Protein AF-A0ABD2PT35-F1 (afdb_monomer_lite)

Structure (mmCIF, N/CA/C/O backbone):
data_AF-A0ABD2PT35-F1
#
_entry.id   AF-A0ABD2PT35-F1
#
loop_
_atom_site.group_PDB
_atom_site.id
_atom_site.type_symbol
_atom_site.label_atom_id
_atom_site.label_alt_id
_atom_site.label_comp_id
_atom_site.label_asym_id
_atom_site.label_entity_id
_atom_site.label_seq_id
_atom_site.pdbx_PDB_ins_code
_atom_site.Cartn_x
_atom_site.Cartn_y
_atom_site.Cartn_z
_atom_site.occupancy
_atom_site.B_iso_or_equiv
_atom_site.auth_seq_id
_atom_site.auth_comp_id
_atom_site.auth_asym_id
_atom_site.auth_atom_id
_atom_site.pdbx_PDB_model_num
ATOM 1 N N . MET A 1 1 ? -2.791 -5.576 -0.117 1.00 76.31 1 MET A N 1
ATOM 2 C CA . MET A 1 1 ? -2.365 -5.340 -1.510 1.00 76.31 1 MET A CA 1
ATOM 3 C C . MET A 1 1 ? -0.924 -4.874 -1.507 1.00 76.31 1 MET A C 1
ATOM 5 O O . MET A 1 1 ? -0.593 -3.995 -0.724 1.00 76.31 1 MET A O 1
ATOM 9 N N . LEU A 1 2 ? -0.080 -5.468 -2.341 1.00 76.62 2 LEU A N 1
ATOM 10 C CA . LEU A 1 2 ? 1.328 -5.103 -2.492 1.00 76.62 2 LEU A CA 1
ATOM 11 C C . LEU A 1 2 ? 1.535 -4.739 -3.964 1.00 76.62 2 LEU A C 1
ATOM 13 O O . LEU A 1 2 ? 1.204 -5.560 -4.812 1.00 76.62 2 LEU A O 1
ATOM 17 N N . LEU A 1 3 ? 2.013 -3.535 -4.269 1.00 77.00 3 LEU A N 1
ATOM 18 C CA . LEU A 1 3 ? 2.295 -3.080 -5.634 1.00 77.00 3 LEU A CA 1
ATOM 19 C C . LEU A 1 3 ? 3.768 -2.695 -5.726 1.00 77.00 3 LEU A C 1
ATOM 21 O O . LEU A 1 3 ? 4.213 -1.833 -4.969 1.00 77.00 3 LEU A O 1
ATOM 25 N N . GLY A 1 4 ? 4.514 -3.306 -6.643 1.00 68.56 4 GLY A N 1
ATOM 26 C CA . GLY A 1 4 ? 5.912 -2.956 -6.862 1.00 68.56 4 GLY A CA 1
ATOM 27 C C . GLY A 1 4 ? 6.371 -3.127 -8.304 1.00 68.56 4 GLY A C 1
ATOM 28 O O . GLY A 1 4 ? 5.821 -3.940 -9.045 1.00 68.56 4 GLY A O 1
ATOM 29 N N . GLY A 1 5 ? 7.408 -2.366 -8.660 1.00 62.66 5 GLY A N 1
ATOM 30 C CA . GLY A 1 5 ? 8.103 -2.466 -9.944 1.00 62.66 5 GLY A CA 1
ATOM 31 C C . GLY A 1 5 ? 8.034 -1.198 -10.802 1.00 62.66 5 GLY A C 1
ATOM 32 O O . GLY A 1 5 ? 6.990 -0.568 -10.927 1.00 62.66 5 GLY A O 1
ATOM 33 N N . TRP A 1 6 ? 9.181 -0.856 -11.381 1.00 60.12 6 TRP A N 1
ATOM 34 C CA . TRP A 1 6 ? 9.382 -0.040 -12.581 1.00 60.12 6 TRP A CA 1
ATOM 35 C C . TRP A 1 6 ? 10.698 -0.538 -13.181 1.00 60.12 6 TRP A C 1
ATOM 37 O O . TRP A 1 6 ? 11.679 -0.659 -12.441 1.00 60.12 6 TRP A O 1
ATOM 47 N N . ARG A 1 7 ? 10.728 -0.852 -14.477 1.00 62.53 7 ARG A N 1
ATOM 48 C CA . ARG A 1 7 ? 11.946 -1.306 -15.146 1.00 62.53 7 ARG A CA 1
ATOM 49 C C . ARG A 1 7 ? 12.551 -0.128 -15.898 1.00 62.53 7 ARG A C 1
ATOM 51 O O . ARG A 1 7 ? 12.243 0.111 -17.046 1.00 62.53 7 ARG A O 1
ATOM 58 N N . GLU A 1 8 ? 13.443 0.608 -15.255 1.00 49.62 8 GLU A N 1
ATOM 59 C CA . GLU A 1 8 ? 14.438 1.382 -16.006 1.00 49.62 8 GLU A CA 1
ATOM 60 C C . GLU A 1 8 ? 15.623 0.440 -16.269 1.00 49.62 8 GLU A C 1
ATOM 62 O O . GLU A 1 8 ? 15.807 -0.474 -15.472 1.00 49.62 8 GLU A O 1
ATOM 67 N N . ASN A 1 9 ? 16.381 0.609 -17.360 1.00 42.31 9 ASN A N 1
ATOM 68 C CA . ASN A 1 9 ? 17.552 -0.173 -17.824 1.00 42.31 9 ASN A CA 1
ATOM 69 C C . ASN A 1 9 ? 18.578 -0.664 -16.753 1.00 42.31 9 ASN A C 1
ATOM 71 O O . ASN A 1 9 ? 19.773 -0.373 -16.825 1.00 42.31 9 ASN A O 1
ATOM 75 N N . TYR A 1 10 ? 18.157 -1.459 -15.772 1.00 46.44 10 TYR A N 1
ATOM 76 C CA . TYR A 1 10 ? 18.944 -1.884 -14.623 1.00 46.44 10 TYR A CA 1
ATOM 77 C C . TYR A 1 10 ? 19.113 -3.403 -14.654 1.00 46.44 10 TYR A C 1
ATOM 79 O O . TYR A 1 10 ? 18.169 -4.155 -14.388 1.00 46.44 10 TYR A O 1
ATOM 87 N N . PRO A 1 11 ? 20.320 -3.902 -14.964 1.00 39.41 11 PRO A N 1
ATOM 88 C CA . PRO A 1 11 ? 20.588 -5.326 -14.935 1.00 39.41 11 PRO A CA 1
ATOM 89 C C . PRO A 1 11 ? 20.630 -5.827 -13.477 1.00 39.41 11 PRO A C 1
ATOM 91 O O . PRO A 1 11 ? 21.638 -5.703 -12.790 1.00 39.41 11 PRO A O 1
ATOM 94 N N . GLY A 1 12 ? 19.539 -6.450 -13.012 1.00 44.97 12 GLY A N 1
ATOM 95 C CA . GLY A 1 12 ? 19.628 -7.639 -12.149 1.00 44.97 12 GLY A CA 1
ATOM 96 C C . GLY A 1 12 ? 19.542 -7.518 -10.616 1.00 44.97 12 GLY A C 1
ATOM 97 O O . GLY A 1 12 ? 20.083 -8.405 -9.951 1.00 44.97 12 GLY A O 1
ATOM 98 N N . GLY A 1 13 ? 18.858 -6.530 -10.020 1.00 48.22 13 GLY A N 1
ATOM 99 C CA . GLY A 1 13 ? 18.855 -6.384 -8.546 1.00 48.22 13 GLY A CA 1
ATOM 100 C C . GLY A 1 13 ? 17.539 -5.995 -7.862 1.00 48.22 13 GLY A C 1
ATOM 101 O O . GLY A 1 13 ? 17.087 -6.708 -6.966 1.00 48.22 13 GLY A O 1
ATOM 102 N N . GLU A 1 14 ? 16.930 -4.879 -8.264 1.00 53.19 14 GLU A N 1
ATOM 103 C CA . GLU A 1 14 ? 15.946 -4.165 -7.427 1.00 53.19 14 GLU A CA 1
ATOM 104 C C . GLU A 1 14 ? 14.586 -4.873 -7.302 1.00 53.19 14 GLU A C 1
ATOM 106 O O . GLU A 1 14 ? 13.959 -4.829 -6.240 1.00 53.19 14 GLU A O 1
ATOM 111 N N . ASP A 1 15 ? 14.179 -5.653 -8.309 1.00 57.72 15 ASP A N 1
ATOM 112 C CA . ASP A 1 15 ? 12.950 -6.456 -8.238 1.00 57.72 15 ASP A CA 1
ATOM 113 C C . ASP A 1 15 ? 12.986 -7.460 -7.091 1.00 57.72 15 ASP A C 1
ATOM 115 O O . ASP A 1 15 ? 11.985 -7.694 -6.414 1.00 57.72 15 ASP A O 1
ATOM 119 N N . LYS A 1 16 ? 14.156 -8.048 -6.815 1.00 62.56 16 LYS A N 1
ATOM 120 C CA . LYS A 1 16 ? 14.297 -9.018 -5.723 1.00 62.56 16 LYS A CA 1
ATOM 121 C C . LYS A 1 16 ? 14.085 -8.359 -4.363 1.00 62.56 16 LYS A C 1
ATOM 123 O O . LYS A 1 16 ? 13.598 -9.021 -3.450 1.00 62.56 16 LYS A O 1
ATOM 128 N N . GLU A 1 17 ? 14.421 -7.082 -4.241 1.00 66.56 17 GLU A N 1
ATOM 129 C CA . GLU A 1 17 ? 14.365 -6.316 -2.999 1.00 66.56 17 GLU A CA 1
ATOM 130 C C . GLU A 1 17 ? 12.983 -5.714 -2.751 1.00 66.56 17 GLU A C 1
ATOM 132 O O . GLU A 1 17 ? 12.484 -5.753 -1.625 1.00 66.56 17 GLU A O 1
ATOM 137 N N . ALA A 1 18 ? 12.325 -5.205 -3.795 1.00 65.44 18 ALA A N 1
ATOM 138 C CA . ALA A 1 18 ? 10.915 -4.830 -3.725 1.00 65.44 18 ALA A CA 1
ATOM 139 C C . ALA A 1 18 ? 10.045 -6.030 -3.331 1.00 65.44 18 ALA A C 1
ATOM 141 O O . ALA A 1 18 ? 9.190 -5.926 -2.450 1.00 65.44 18 ALA A O 1
ATOM 142 N N . LEU A 1 19 ? 10.353 -7.196 -3.901 1.00 72.81 19 LEU A N 1
ATOM 143 C CA . LEU A 1 19 ? 9.710 -8.457 -3.555 1.00 72.81 19 LEU A CA 1
ATOM 144 C C . LEU A 1 19 ? 9.988 -8.905 -2.126 1.00 72.81 19 LEU A C 1
ATOM 146 O O . LEU A 1 19 ? 9.062 -9.328 -1.440 1.00 72.81 19 LEU A O 1
ATOM 150 N N . ARG A 1 20 ? 11.233 -8.796 -1.655 1.00 77.38 20 ARG A N 1
ATOM 151 C CA . ARG A 1 20 ? 11.581 -9.163 -0.278 1.00 77.38 20 ARG A CA 1
ATOM 152 C C . ARG A 1 20 ? 10.795 -8.340 0.739 1.00 77.38 20 ARG A C 1
ATOM 154 O O . ARG A 1 20 ? 10.249 -8.914 1.678 1.00 77.38 20 ARG A O 1
ATOM 161 N N . ASP A 1 21 ? 10.710 -7.025 0.553 1.00 80.38 21 ASP A N 1
ATOM 162 C CA . ASP A 1 21 ? 9.979 -6.148 1.475 1.00 80.38 21 ASP A CA 1
ATOM 163 C C . ASP A 1 21 ? 8.475 -6.459 1.455 1.00 80.38 21 ASP A C 1
ATOM 165 O O . ASP A 1 21 ? 7.857 -6.629 2.508 1.00 80.38 21 ASP A O 1
ATOM 169 N N . ALA A 1 22 ? 7.903 -6.635 0.261 1.00 79.25 22 ALA A N 1
ATOM 170 C CA . ALA A 1 22 ? 6.510 -7.029 0.078 1.00 79.25 22 ALA A CA 1
ATOM 171 C C . ALA A 1 22 ? 6.196 -8.368 0.780 1.00 79.25 22 ALA A C 1
ATOM 173 O O . ALA A 1 22 ? 5.236 -8.461 1.552 1.00 79.25 22 ALA A O 1
ATOM 174 N N . PHE A 1 23 ? 7.028 -9.394 0.581 1.00 80.88 23 PHE A N 1
ATOM 175 C CA . PHE A 1 23 ? 6.866 -10.688 1.247 1.00 80.88 23 PHE A CA 1
ATOM 176 C C . PHE A 1 23 ? 7.061 -10.603 2.760 1.00 80.88 23 PHE A C 1
ATOM 178 O O . PHE A 1 23 ? 6.282 -11.205 3.494 1.00 80.88 23 PHE A O 1
ATOM 185 N N . SER A 1 24 ? 8.011 -9.799 3.239 1.00 85.94 24 SER A N 1
ATOM 186 C CA . SER A 1 24 ? 8.215 -9.586 4.679 1.00 85.94 24 SER A CA 1
ATOM 187 C C . SER A 1 24 ? 6.983 -8.950 5.330 1.00 85.94 24 SER A C 1
ATOM 189 O O . SER A 1 24 ? 6.561 -9.364 6.410 1.00 85.94 24 SER A O 1
ATOM 191 N N . ILE A 1 25 ? 6.363 -7.972 4.659 1.00 86.94 25 ILE A N 1
ATOM 192 C CA . ILE A 1 25 ? 5.116 -7.342 5.115 1.00 86.94 25 ILE A CA 1
ATOM 193 C C . ILE A 1 25 ? 3.979 -8.361 5.136 1.00 86.94 25 ILE A C 1
ATOM 195 O O . ILE A 1 25 ? 3.260 -8.443 6.129 1.00 86.94 25 ILE A O 1
ATOM 199 N N . ARG A 1 26 ? 3.821 -9.166 4.077 1.00 85.81 26 ARG A N 1
ATOM 200 C CA . ARG A 1 26 ? 2.822 -10.244 4.045 1.00 85.81 26 ARG A CA 1
ATOM 201 C C . ARG A 1 26 ? 3.010 -11.205 5.214 1.00 85.81 26 ARG A C 1
ATOM 203 O O . ARG A 1 26 ? 2.046 -11.499 5.912 1.00 85.81 26 ARG A O 1
ATOM 210 N N . ASP A 1 27 ? 4.227 -11.694 5.417 1.00 86.50 27 ASP A N 1
ATOM 211 C CA . ASP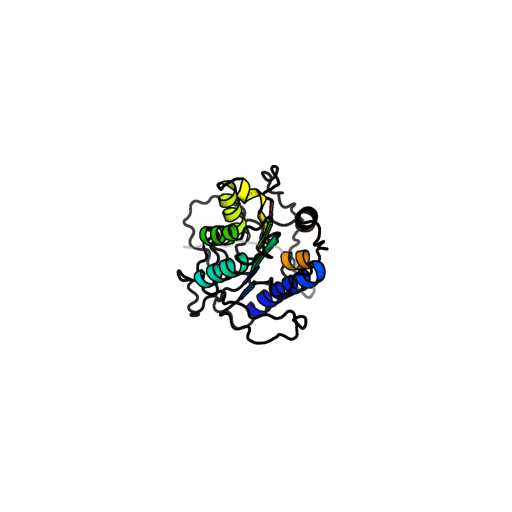 A 1 27 ? 4.530 -12.699 6.434 1.00 86.50 27 ASP A CA 1
ATOM 212 C C . ASP A 1 27 ? 4.299 -12.141 7.845 1.00 86.50 27 ASP A C 1
ATOM 214 O O . ASP A 1 27 ? 3.741 -12.830 8.701 1.00 86.50 27 ASP A O 1
ATOM 218 N N . LYS A 1 28 ? 4.601 -10.856 8.065 1.00 88.12 28 LYS A N 1
ATOM 219 C CA . LYS A 1 28 ? 4.204 -10.144 9.282 1.00 88.12 28 LYS A CA 1
ATOM 220 C C . LYS A 1 28 ? 2.690 -10.091 9.462 1.00 88.12 28 LYS A C 1
ATOM 222 O O . LYS A 1 28 ? 2.198 -10.404 10.538 1.00 88.12 28 LYS A O 1
ATOM 227 N N . LEU A 1 29 ? 1.947 -9.687 8.435 1.00 86.56 29 LEU A N 1
ATOM 228 C CA . LEU A 1 29 ? 0.486 -9.607 8.496 1.00 86.56 29 LEU A CA 1
ATOM 229 C C . LEU A 1 29 ? -0.144 -10.982 8.744 1.00 86.56 29 LEU A C 1
ATOM 231 O O . LEU A 1 29 ? -1.125 -11.097 9.476 1.00 86.56 29 LEU A O 1
ATOM 235 N N . HIS A 1 30 ? 0.442 -12.035 8.182 1.00 86.00 30 HIS A N 1
ATOM 236 C CA . HIS A 1 30 ? 0.038 -13.403 8.463 1.00 86.00 30 HIS A CA 1
ATOM 237 C C . HIS A 1 30 ? 0.263 -13.769 9.932 1.00 86.00 30 HIS A C 1
ATOM 239 O O . HIS A 1 30 ? -0.664 -14.229 10.595 1.00 86.00 30 HIS A O 1
ATOM 245 N N . LYS A 1 31 ? 1.470 -13.518 10.449 1.00 87.31 31 LYS A N 1
ATOM 246 C CA . LYS A 1 31 ? 1.857 -13.864 11.820 1.00 87.31 31 LYS A CA 1
ATOM 247 C C . LYS A 1 31 ? 1.097 -13.061 12.878 1.00 87.31 31 LYS A C 1
ATOM 249 O O . LYS A 1 31 ? 0.630 -13.640 13.852 1.00 87.31 31 LYS A O 1
ATOM 254 N N . ASP A 1 32 ? 0.982 -11.752 12.686 1.00 86.75 32 ASP A N 1
ATOM 255 C CA . ASP A 1 32 ? 0.473 -10.837 13.709 1.00 86.75 32 ASP A CA 1
ATOM 256 C C . ASP A 1 32 ? -1.042 -10.631 13.599 1.00 86.75 32 ASP A C 1
ATOM 258 O O . ASP A 1 32 ? -1.698 -10.371 14.603 1.00 86.75 32 ASP A O 1
ATOM 262 N N . MET A 1 33 ? -1.613 -10.745 12.392 1.00 83.25 33 MET A N 1
ATOM 263 C CA . MET A 1 33 ? -3.041 -10.497 12.158 1.00 83.25 33 MET A CA 1
ATOM 264 C C . MET A 1 33 ? -3.831 -11.719 11.686 1.00 83.25 33 MET A C 1
ATOM 266 O O . MET A 1 33 ? -5.029 -11.607 11.433 1.00 83.25 33 MET A O 1
ATOM 270 N N . GLY A 1 34 ? -3.186 -12.873 11.503 1.00 85.12 34 GLY A N 1
ATOM 271 C CA . GLY A 1 34 ? -3.840 -14.054 10.937 1.00 85.12 34 GLY A CA 1
ATOM 272 C C . GLY A 1 34 ? -4.287 -13.859 9.484 1.00 85.12 34 GLY A C 1
ATOM 273 O O . GLY A 1 34 ? -5.125 -14.616 8.989 1.00 85.12 34 GLY A O 1
ATOM 274 N N . ILE A 1 35 ? -3.755 -12.850 8.776 1.00 83.88 35 ILE A N 1
ATOM 275 C CA . ILE A 1 35 ? -4.103 -12.604 7.374 1.00 83.88 35 ILE A CA 1
ATOM 276 C C . ILE A 1 35 ? -3.614 -13.792 6.550 1.00 83.88 35 ILE A C 1
ATOM 278 O O . ILE A 1 35 ? -2.422 -14.033 6.375 1.00 83.88 35 ILE A O 1
ATOM 282 N N . THR A 1 36 ? -4.558 -14.583 6.056 1.00 84.19 36 THR A N 1
ATOM 283 C CA . THR A 1 36 ? -4.233 -15.736 5.217 1.00 84.19 36 THR A CA 1
ATOM 284 C C . THR A 1 36 ? -3.745 -15.282 3.839 1.00 84.19 36 THR A C 1
ATOM 286 O O . THR A 1 36 ? -4.215 -14.253 3.353 1.00 84.19 36 THR A O 1
ATOM 289 N N . PRO A 1 37 ? -2.892 -16.058 3.151 1.00 80.19 37 PRO A N 1
ATOM 290 C CA . PRO A 1 37 ? -2.369 -15.690 1.833 1.00 80.19 37 PRO A CA 1
ATOM 291 C C . PRO A 1 37 ? -3.462 -15.373 0.805 1.00 80.19 37 PRO A C 1
ATOM 293 O O . PRO A 1 37 ? -3.326 -14.418 0.057 1.00 80.19 37 PRO A O 1
ATOM 296 N N . LYS A 1 38 ? -4.605 -16.079 0.848 1.00 81.19 38 LYS A N 1
ATOM 297 C CA . LYS A 1 38 ? -5.783 -15.821 -0.013 1.00 81.19 38 LYS A CA 1
ATOM 298 C C . LYS A 1 38 ? -6.375 -14.415 0.133 1.00 81.19 38 LYS A C 1
ATOM 300 O O . LYS A 1 38 ? -7.165 -14.008 -0.717 1.00 81.19 38 LYS A O 1
ATOM 305 N N . ASN A 1 39 ? -6.008 -13.716 1.208 1.00 84.19 39 ASN A N 1
ATOM 306 C CA . ASN A 1 39 ? -6.401 -12.349 1.512 1.00 84.19 39 ASN A CA 1
ATOM 307 C C . ASN A 1 39 ? -5.288 -11.330 1.171 1.00 84.19 39 ASN A C 1
ATOM 309 O O . ASN A 1 39 ? -5.269 -10.203 1.672 1.00 84.19 39 ASN A O 1
ATOM 313 N N . VAL A 1 40 ? -4.312 -11.720 0.353 1.00 84.94 40 VAL A N 1
ATOM 314 C CA . VAL A 1 40 ? -3.223 -10.851 -0.082 1.00 84.94 40 VAL A CA 1
ATOM 315 C C . VAL A 1 40 ? -3.112 -10.929 -1.593 1.00 84.94 40 VAL A C 1
ATOM 317 O O . VAL A 1 40 ? -2.832 -11.976 -2.156 1.00 84.94 40 VAL A O 1
ATOM 320 N N . ILE A 1 41 ? -3.296 -9.786 -2.249 1.00 85.56 41 ILE A N 1
ATOM 321 C CA . ILE A 1 41 ? -2.961 -9.623 -3.664 1.00 85.56 41 ILE A CA 1
ATOM 322 C C . ILE A 1 41 ? -1.585 -8.976 -3.757 1.00 85.56 41 ILE A C 1
ATOM 324 O O . ILE A 1 41 ? -1.334 -7.954 -3.103 1.00 85.56 41 ILE A O 1
ATOM 328 N N . SER A 1 42 ? -0.718 -9.548 -4.581 1.00 83.75 42 SER A N 1
ATOM 329 C CA . SER A 1 42 ? 0.569 -8.969 -4.956 1.00 83.75 42 SER A CA 1
ATOM 330 C C . SER A 1 42 ? 0.566 -8.659 -6.446 1.00 83.75 42 SER A C 1
ATOM 332 O O . SER A 1 42 ? 0.177 -9.510 -7.237 1.00 83.75 42 SER A O 1
ATOM 334 N N . PHE A 1 43 ? 0.997 -7.457 -6.808 1.00 84.44 43 PHE A N 1
ATOM 335 C CA . PHE A 1 43 ? 1.231 -7.005 -8.171 1.00 84.44 43 PHE A CA 1
ATOM 336 C C . PHE A 1 43 ? 2.721 -6.742 -8.310 1.00 84.44 43 PHE A C 1
ATOM 338 O O . PHE A 1 43 ? 3.245 -5.843 -7.643 1.00 84.44 43 PHE A O 1
ATOM 345 N N . VAL A 1 44 ? 3.405 -7.541 -9.127 1.00 78.38 44 VAL A N 1
ATOM 346 C CA . VAL A 1 44 ? 4.857 -7.438 -9.292 1.00 78.38 44 VAL A CA 1
ATOM 347 C C . VAL A 1 44 ? 5.259 -7.824 -10.710 1.00 78.38 44 VAL A C 1
ATOM 349 O O . VAL A 1 44 ? 4.716 -8.783 -11.255 1.00 78.38 44 VAL A O 1
ATOM 352 N N . THR A 1 45 ? 6.218 -7.087 -11.273 1.00 76.56 45 THR A N 1
ATOM 353 C CA . THR A 1 45 ? 6.844 -7.354 -12.578 1.00 76.56 45 THR A CA 1
ATOM 354 C C . THR A 1 45 ? 5.823 -7.681 -13.685 1.00 76.56 45 THR A C 1
ATOM 356 O O . THR A 1 45 ? 4.701 -7.167 -13.695 1.00 76.56 45 THR A O 1
ATOM 359 N N . ASN A 1 46 ? 6.188 -8.574 -14.603 1.00 71.62 46 ASN A N 1
ATOM 360 C CA . ASN A 1 46 ? 5.327 -9.209 -15.595 1.00 71.62 46 ASN A CA 1
ATOM 361 C C . ASN A 1 46 ? 4.354 -10.264 -15.013 1.00 71.62 46 ASN A C 1
ATOM 363 O O . ASN A 1 46 ? 3.640 -10.909 -15.772 1.00 71.62 46 ASN A O 1
ATOM 367 N N . GLY A 1 47 ? 4.303 -10.468 -13.692 1.00 63.50 47 GLY A N 1
ATOM 368 C CA . GLY A 1 47 ? 3.450 -11.485 -13.063 1.00 63.50 47 GLY A CA 1
ATOM 369 C C . GLY A 1 47 ? 4.063 -12.886 -12.999 1.00 63.50 47 GLY A C 1
ATOM 370 O O . GLY A 1 47 ? 3.438 -13.796 -12.462 1.00 63.50 47 GLY A O 1
ATOM 371 N N . GLU A 1 48 ? 5.300 -13.069 -13.465 1.00 59.97 48 GLU A N 1
ATOM 372 C CA . GLU A 1 48 ? 6.014 -14.348 -13.392 1.00 59.97 48 GLU A CA 1
ATOM 373 C C . GLU A 1 48 ? 6.775 -14.471 -12.066 1.00 59.97 48 GLU A C 1
ATOM 375 O O . GLU A 1 48 ? 7.998 -14.346 -11.972 1.00 59.97 48 GLU A O 1
ATOM 380 N N . LEU A 1 49 ? 6.039 -14.745 -10.993 1.00 61.66 49 LEU A N 1
ATOM 381 C CA . LEU A 1 49 ? 6.623 -15.363 -9.804 1.00 61.66 49 LEU A CA 1
ATOM 382 C C . LEU A 1 49 ? 6.176 -16.812 -9.756 1.00 61.66 49 LEU A C 1
ATOM 384 O O . LEU A 1 49 ? 5.437 -17.191 -8.862 1.00 61.66 49 LEU A O 1
ATOM 388 N N . ASP A 1 50 ? 6.634 -17.617 -10.712 1.00 51.56 50 ASP A N 1
ATOM 389 C CA . ASP A 1 50 ? 6.162 -18.996 -10.912 1.00 51.56 50 ASP A CA 1
ATOM 390 C C . ASP A 1 50 ? 6.729 -20.010 -9.913 1.00 51.56 50 ASP A C 1
ATOM 392 O O . ASP A 1 50 ? 6.408 -21.199 -9.973 1.00 51.56 50 ASP A O 1
ATOM 396 N N . ARG A 1 51 ? 7.603 -19.583 -8.992 1.00 60.38 51 ARG A N 1
ATOM 397 C CA . ARG A 1 51 ? 8.252 -20.494 -8.042 1.00 60.38 51 ARG A CA 1
ATOM 398 C C . ARG A 1 51 ? 8.214 -19.975 -6.605 1.00 60.38 51 ARG A C 1
ATOM 400 O O . ARG A 1 51 ? 8.506 -18.795 -6.374 1.00 60.38 51 ARG A O 1
ATOM 407 N N . PRO A 1 52 ? 7.926 -20.857 -5.628 1.00 62.53 52 PRO A N 1
ATOM 408 C CA . PRO A 1 52 ? 8.190 -20.591 -4.222 1.00 62.53 52 PRO A CA 1
ATOM 409 C C . PRO A 1 52 ? 9.654 -20.202 -4.040 1.00 62.53 52 PRO A C 1
ATOM 411 O O . PRO A 1 52 ? 10.551 -20.897 -4.523 1.00 62.53 52 PRO A O 1
ATOM 414 N N . ARG A 1 53 ? 9.907 -19.084 -3.358 1.00 65.44 53 ARG A N 1
ATOM 415 C CA . ARG A 1 53 ? 11.269 -18.707 -2.986 1.00 65.44 53 ARG A CA 1
ATOM 416 C C . ARG A 1 53 ? 11.620 -19.297 -1.616 1.00 65.44 53 ARG A C 1
ATOM 418 O O . ARG A 1 53 ? 10.744 -19.356 -0.756 1.00 65.44 53 ARG A O 1
ATOM 425 N N . PRO A 1 54 ? 12.876 -19.710 -1.389 1.00 61.84 54 PRO A N 1
ATOM 426 C CA . PRO A 1 54 ? 13.292 -20.314 -0.122 1.00 61.84 54 PRO A CA 1
ATOM 427 C C . PRO A 1 54 ? 13.256 -19.343 1.070 1.00 61.84 54 PRO A C 1
ATOM 429 O O . PRO A 1 54 ? 13.267 -19.791 2.210 1.00 61.84 54 PRO A O 1
ATOM 432 N N . ASP A 1 55 ? 13.207 -18.030 0.828 1.00 65.81 55 ASP A N 1
ATOM 433 C CA . ASP A 1 55 ? 13.073 -16.980 1.845 1.00 65.81 55 ASP A CA 1
ATOM 434 C C . ASP A 1 55 ? 11.613 -16.670 2.231 1.00 65.81 55 ASP A C 1
ATOM 436 O O . ASP A 1 55 ? 11.373 -15.794 3.058 1.00 65.81 55 ASP A O 1
ATOM 440 N N . ILE A 1 56 ? 10.640 -17.381 1.653 1.00 66.44 56 ILE A N 1
ATOM 441 C CA . ILE A 1 56 ? 9.210 -17.234 1.944 1.00 66.44 56 ILE A CA 1
ATOM 442 C C . ILE A 1 56 ? 8.767 -18.307 2.941 1.00 66.44 56 ILE A C 1
ATOM 444 O O . ILE A 1 56 ? 9.121 -19.479 2.798 1.00 66.44 56 ILE A O 1
ATOM 448 N N . LEU A 1 57 ? 7.940 -17.923 3.921 1.00 66.12 57 LEU A N 1
ATOM 449 C CA . LEU A 1 57 ? 7.320 -18.881 4.838 1.00 66.12 57 LEU A CA 1
ATOM 450 C C . LEU A 1 57 ? 6.573 -20.001 4.072 1.00 66.12 57 LEU A C 1
ATOM 452 O O . LEU A 1 57 ? 5.763 -19.718 3.181 1.00 66.12 57 LEU A O 1
ATOM 456 N N . PRO A 1 58 ? 6.793 -21.286 4.417 1.00 65.94 58 PRO A N 1
ATOM 457 C CA . PRO A 1 58 ? 6.064 -22.393 3.806 1.00 65.94 58 PRO A CA 1
ATOM 458 C C . PRO A 1 58 ? 4.545 -22.203 3.911 1.00 65.94 58 PRO A C 1
ATOM 460 O O . PRO A 1 58 ? 4.024 -21.850 4.966 1.00 65.94 58 PRO A O 1
ATOM 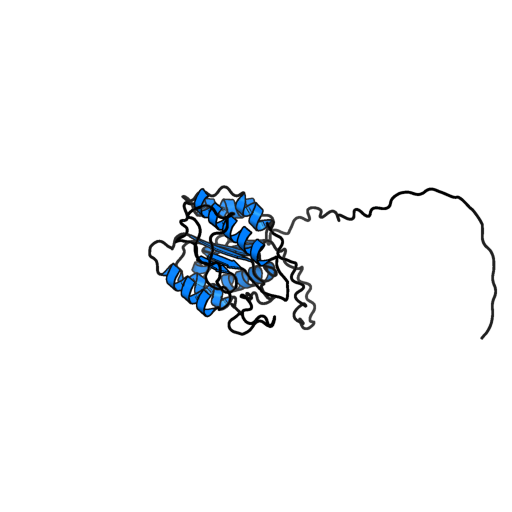463 N N . GLY A 1 59 ? 3.826 -22.427 2.809 1.00 67.06 59 GLY A N 1
ATOM 464 C CA . GLY A 1 59 ? 2.368 -22.273 2.755 1.00 67.06 59 GLY A CA 1
ATOM 465 C C . GLY A 1 59 ? 1.858 -20.831 2.630 1.00 67.06 59 GLY A C 1
ATOM 466 O O . GLY A 1 59 ? 0.651 -20.652 2.479 1.00 67.06 59 GLY A O 1
ATOM 467 N N . THR A 1 60 ? 2.730 -19.808 2.634 1.00 66.44 60 THR A N 1
ATOM 468 C CA . THR A 1 60 ? 2.317 -18.402 2.425 1.00 66.44 60 THR A CA 1
ATOM 469 C C . THR A 1 60 ? 2.493 -17.891 0.996 1.00 66.44 60 THR A C 1
ATOM 471 O O . THR A 1 60 ? 2.063 -16.781 0.665 1.00 66.44 60 THR A O 1
ATOM 474 N N . TRP A 1 61 ? 3.103 -18.699 0.128 1.00 68.88 61 TRP A N 1
ATOM 475 C CA . TRP A 1 61 ? 3.324 -18.350 -1.268 1.00 68.88 61 TRP A CA 1
ATOM 476 C C . TRP A 1 61 ? 2.016 -18.311 -2.065 1.00 68.88 61 TRP A C 1
ATOM 478 O O . TRP A 1 61 ? 1.174 -19.201 -1.946 1.00 68.88 61 TRP A O 1
ATOM 488 N N . GLN A 1 62 ? 1.884 -17.288 -2.909 1.00 69.81 62 GLN A N 1
ATOM 489 C CA . GLN A 1 62 ? 0.857 -17.186 -3.939 1.00 69.81 62 GLN A CA 1
ATOM 490 C C . GLN A 1 62 ? 1.455 -16.561 -5.201 1.00 69.81 62 GLN A C 1
ATOM 492 O O . GLN A 1 62 ? 2.371 -15.739 -5.075 1.00 69.81 62 GLN A O 1
ATOM 497 N N . PRO A 1 63 ? 0.928 -16.905 -6.389 1.00 68.75 63 PRO A N 1
ATOM 498 C CA . PRO A 1 63 ? 1.288 -16.224 -7.624 1.00 68.75 63 PRO A CA 1
ATOM 499 C C . PRO A 1 63 ? 1.014 -14.722 -7.505 1.00 68.75 63 PRO A C 1
ATOM 501 O O . PRO A 1 63 ? -0.042 -14.313 -7.012 1.00 68.75 63 PRO A O 1
ATOM 504 N N . ALA A 1 64 ? 1.959 -13.901 -7.957 1.00 74.81 64 ALA A N 1
ATOM 505 C CA . ALA A 1 64 ? 1.723 -12.473 -8.115 1.00 74.81 64 ALA A CA 1
ATOM 506 C C . ALA A 1 64 ? 0.963 -12.218 -9.422 1.00 74.81 64 ALA A C 1
ATOM 508 O O . ALA A 1 64 ? 1.185 -12.886 -10.426 1.00 74.81 64 ALA A O 1
ATOM 509 N N . ALA A 1 65 ? 0.068 -11.236 -9.416 1.00 79.56 65 ALA A N 1
ATOM 510 C CA . ALA A 1 65 ? -0.443 -10.656 -10.645 1.00 79.56 65 ALA A CA 1
ATOM 511 C C . ALA A 1 65 ? 0.635 -9.765 -11.278 1.00 79.56 65 ALA A C 1
ATOM 513 O O . ALA A 1 65 ? 1.493 -9.214 -10.584 1.00 79.56 65 ALA A O 1
ATOM 514 N N . GLY A 1 66 ? 0.558 -9.584 -12.592 1.00 80.25 66 GLY A N 1
ATOM 515 C CA . GLY A 1 66 ? 1.406 -8.626 -13.284 1.00 80.25 66 GLY A CA 1
ATOM 516 C C . GLY A 1 66 ? 1.130 -7.195 -12.845 1.00 80.25 66 GLY A C 1
ATOM 517 O O . GLY A 1 66 ? -0.022 -6.772 -12.746 1.00 80.25 66 GLY A O 1
ATOM 518 N N . ALA A 1 67 ? 2.195 -6.443 -12.590 1.00 82.81 67 ALA A N 1
ATOM 519 C CA . ALA A 1 67 ? 2.131 -5.026 -12.263 1.00 82.81 67 ALA A CA 1
ATOM 520 C C . ALA A 1 67 ? 2.225 -4.131 -13.500 1.00 82.81 67 ALA A C 1
ATOM 522 O O . ALA A 1 67 ? 2.564 -2.978 -13.325 1.00 82.81 67 ALA A O 1
ATOM 523 N N . TYR A 1 68 ? 1.964 -4.633 -14.708 1.00 82.94 68 TYR A N 1
ATOM 524 C CA . TYR A 1 68 ? 2.231 -3.952 -15.986 1.00 82.94 68 TYR A CA 1
ATOM 525 C C . TYR A 1 68 ? 1.014 -3.286 -16.638 1.00 82.94 68 TYR A C 1
ATOM 527 O O . TYR A 1 68 ? 1.126 -2.634 -17.666 1.00 82.94 68 TYR A O 1
ATOM 535 N N . SER A 1 69 ? -0.186 -3.517 -16.104 1.00 86.38 69 SER A N 1
ATOM 536 C CA . SER A 1 69 ? -1.423 -3.002 -16.693 1.00 86.38 69 SER A CA 1
ATOM 537 C C . SER A 1 69 ? -2.337 -2.469 -15.609 1.00 86.38 69 SER A C 1
ATOM 539 O O . SER A 1 69 ? -2.728 -3.185 -14.679 1.00 86.38 69 SER A O 1
ATOM 541 N N . LYS A 1 70 ? -2.745 -1.209 -15.764 1.00 89.62 70 LYS A N 1
ATOM 542 C CA . LYS A 1 70 ? -3.753 -0.587 -14.901 1.00 89.62 70 LYS A CA 1
ATOM 543 C C . LYS A 1 70 ? -5.100 -1.308 -14.977 1.00 89.62 70 LYS A C 1
ATOM 545 O O . LYS A 1 70 ? -5.813 -1.360 -13.976 1.00 89.62 70 LYS A O 1
ATOM 550 N N . GLN A 1 71 ? -5.451 -1.889 -16.129 1.00 89.75 71 GLN A N 1
ATOM 551 C CA . GLN A 1 71 ? -6.671 -2.682 -16.275 1.00 89.75 71 GLN A CA 1
ATOM 552 C C . GLN A 1 71 ? -6.592 -3.949 -15.423 1.00 89.75 71 GLN A C 1
ATOM 554 O O . GLN A 1 71 ? -7.518 -4.222 -14.659 1.00 89.75 71 GLN A O 1
ATOM 559 N N . LEU A 1 72 ? -5.469 -4.673 -15.486 1.00 86.56 72 LEU A N 1
ATOM 560 C CA . LEU A 1 72 ? -5.249 -5.857 -14.654 1.00 86.56 72 LEU A CA 1
ATOM 561 C C . LEU A 1 72 ? -5.280 -5.500 -13.162 1.00 86.56 72 LEU A C 1
ATOM 563 O O . LEU A 1 72 ? -5.925 -6.196 -12.379 1.00 86.56 72 LEU A O 1
ATOM 567 N N . PHE A 1 73 ? -4.648 -4.390 -12.773 1.00 86.94 73 PHE A N 1
ATOM 568 C CA . PHE A 1 73 ? -4.711 -3.873 -11.405 1.00 86.94 73 PHE A CA 1
ATOM 569 C C . PHE A 1 73 ? -6.156 -3.662 -10.934 1.00 86.94 73 PHE A C 1
ATOM 571 O O . PHE A 1 73 ? -6.554 -4.178 -9.887 1.00 86.94 73 PHE A O 1
ATOM 578 N N . ARG A 1 74 ? -6.952 -2.934 -11.726 1.00 88.75 74 ARG A N 1
ATOM 579 C CA . ARG A 1 74 ? -8.347 -2.614 -11.400 1.00 88.75 74 ARG A CA 1
ATOM 580 C C . ARG A 1 74 ? -9.208 -3.866 -11.307 1.00 88.75 74 ARG A C 1
ATOM 582 O O . ARG A 1 74 ? -9.859 -4.061 -10.287 1.00 88.75 74 ARG A O 1
ATOM 589 N N . GLN A 1 75 ? -9.143 -4.734 -12.314 1.00 88.25 75 GLN A N 1
ATOM 590 C CA . GLN A 1 75 ? -9.916 -5.972 -12.356 1.00 88.25 75 GLN A CA 1
ATOM 591 C C . GLN A 1 75 ? -9.626 -6.850 -11.134 1.00 88.25 75 GLN A C 1
ATOM 593 O O . GLN A 1 75 ? -10.542 -7.311 -10.460 1.00 88.25 75 GLN A O 1
ATOM 598 N N . ARG A 1 76 ? -8.347 -7.053 -10.801 1.00 86.19 76 ARG A N 1
ATOM 599 C CA . ARG A 1 76 ? -7.955 -7.896 -9.663 1.00 86.19 76 ARG A CA 1
ATOM 600 C C . ARG A 1 76 ? -8.389 -7.309 -8.327 1.00 86.19 76 ARG A C 1
ATOM 602 O O . ARG A 1 76 ? -8.773 -8.061 -7.432 1.00 86.19 76 ARG A O 1
ATOM 609 N N . LEU A 1 77 ? -8.328 -5.987 -8.177 1.00 85.19 77 LEU A N 1
ATOM 610 C CA . LEU A 1 77 ? -8.811 -5.324 -6.972 1.00 85.19 77 LEU A CA 1
ATOM 611 C C . LEU A 1 77 ? -10.338 -5.445 -6.848 1.00 85.19 77 LEU A C 1
ATOM 613 O O . LEU A 1 77 ? -10.829 -5.786 -5.776 1.00 85.19 77 LEU A O 1
ATOM 617 N N . GLU A 1 78 ? -11.078 -5.255 -7.942 1.00 86.06 78 GLU A N 1
ATOM 618 C CA . GLU A 1 78 ? -12.536 -5.432 -7.993 1.00 86.06 78 GLU A CA 1
ATOM 619 C C . GLU A 1 78 ? -12.953 -6.872 -7.643 1.00 86.06 78 GLU A C 1
ATOM 621 O O . GLU A 1 78 ? -13.774 -7.073 -6.748 1.00 86.06 78 GLU A O 1
ATOM 626 N N . GLU A 1 79 ? -12.334 -7.881 -8.267 1.00 85.50 79 GLU A N 1
ATOM 627 C CA . GLU A 1 79 ? -12.566 -9.307 -7.975 1.00 85.50 79 GLU A CA 1
ATOM 628 C C . GLU A 1 79 ? -12.314 -9.645 -6.503 1.00 85.50 79 GLU A C 1
ATOM 630 O O . GLU A 1 79 ? -13.038 -10.425 -5.877 1.00 85.50 79 GLU A O 1
ATOM 635 N N . TYR A 1 80 ? -11.254 -9.074 -5.939 1.00 81.62 80 TYR A N 1
ATOM 636 C CA . TYR A 1 80 ? -10.888 -9.313 -4.556 1.00 81.62 80 TYR A CA 1
ATOM 637 C C . TYR A 1 80 ? -11.884 -8.675 -3.590 1.00 81.62 80 TYR A C 1
ATOM 639 O O . TYR A 1 80 ? -12.291 -9.305 -2.615 1.00 81.62 80 TYR A O 1
ATOM 647 N N . CYS A 1 81 ? -12.323 -7.459 -3.894 1.00 82.06 81 CYS A N 1
ATOM 648 C CA . CYS A 1 81 ? -13.237 -6.716 -3.047 1.00 82.06 81 CYS A CA 1
ATOM 649 C C . CYS A 1 81 ? -14.705 -7.134 -3.180 1.00 82.06 81 CYS A C 1
ATOM 651 O O . CYS A 1 81 ? -15.500 -6.845 -2.289 1.00 82.06 81 CYS A O 1
ATOM 653 N N . ALA A 1 82 ? -15.059 -7.883 -4.225 1.00 82.50 82 ALA A N 1
ATOM 654 C CA . ALA A 1 82 ? -16.353 -8.551 -4.328 1.00 82.50 82 ALA A CA 1
ATOM 655 C C . ALA A 1 82 ? -16.541 -9.680 -3.288 1.00 82.50 82 ALA A C 1
ATOM 657 O O . ALA A 1 82 ? -17.655 -10.172 -3.100 1.00 82.50 82 ALA A O 1
ATOM 658 N N . LYS A 1 83 ? -15.475 -10.117 -2.596 1.00 78.62 83 LYS A N 1
ATOM 659 C CA . LYS A 1 83 ? -15.544 -11.201 -1.606 1.00 78.62 83 LYS A CA 1
ATOM 660 C C . LYS A 1 83 ? -16.151 -10.706 -0.275 1.00 78.62 83 LYS A C 1
ATOM 662 O O . LYS A 1 83 ? -15.624 -9.758 0.306 1.00 78.62 83 LYS A O 1
ATOM 667 N N . PRO A 1 84 ? -17.165 -11.390 0.297 1.00 62.25 84 PRO A N 1
ATOM 668 C CA . PRO A 1 84 ? -17.855 -10.958 1.525 1.00 62.25 84 PRO A CA 1
ATOM 669 C C . PRO A 1 84 ? -16.967 -10.792 2.770 1.00 62.25 84 PRO A C 1
ATOM 671 O O . PRO A 1 84 ? -17.318 -10.066 3.691 1.00 62.25 84 PRO A O 1
ATOM 674 N N . SER A 1 85 ? -15.815 -11.465 2.821 1.00 61.09 85 SER A N 1
ATOM 675 C CA . SER A 1 85 ? -14.900 -11.478 3.971 1.00 61.09 85 SER A CA 1
ATOM 676 C C . SER A 1 85 ? -13.836 -10.368 3.951 1.00 61.09 85 SER A C 1
ATOM 678 O O . SER A 1 85 ? -12.852 -10.464 4.680 1.00 61.09 85 SER A O 1
ATOM 680 N N . CYS A 1 86 ? -13.952 -9.369 3.070 1.00 60.31 86 CYS A N 1
ATOM 681 C CA . CYS A 1 86 ? -12.821 -8.524 2.668 1.00 60.31 86 CYS A CA 1
ATOM 682 C C . CYS A 1 86 ? -12.699 -7.152 3.376 1.00 60.31 86 CYS A C 1
ATOM 684 O O . CYS A 1 86 ? -11.710 -6.451 3.166 1.00 60.31 86 CYS A O 1
ATOM 686 N N . THR A 1 87 ? -13.670 -6.694 4.171 1.00 64.62 87 THR A N 1
ATOM 687 C CA . THR A 1 87 ? -13.955 -5.239 4.171 1.00 64.62 87 THR A CA 1
ATOM 688 C C . THR A 1 87 ? -13.761 -4.463 5.477 1.00 64.62 87 THR A C 1
ATOM 690 O O . THR A 1 87 ? -14.240 -3.334 5.579 1.00 64.62 87 THR A O 1
ATOM 693 N N . ASP A 1 88 ? -13.036 -4.977 6.467 1.00 81.69 88 ASP A N 1
ATOM 694 C CA . ASP A 1 88 ? -12.720 -4.165 7.654 1.00 81.69 88 ASP A CA 1
ATOM 695 C C . ASP A 1 88 ? -11.448 -3.321 7.461 1.00 81.69 88 ASP A C 1
ATOM 697 O O . ASP A 1 88 ? -11.477 -2.108 7.674 1.00 81.69 88 ASP A O 1
ATOM 701 N N . LEU A 1 89 ? -10.363 -3.919 6.956 1.00 85.19 89 LEU A N 1
ATOM 702 C CA . LEU A 1 89 ? -9.091 -3.236 6.704 1.00 85.19 89 LEU A CA 1
ATOM 703 C C . LEU A 1 89 ? -8.533 -3.578 5.322 1.00 85.19 89 LEU A C 1
ATOM 705 O O . LEU A 1 89 ? -8.263 -4.739 5.018 1.00 85.19 89 LEU A O 1
ATOM 709 N N . LEU A 1 90 ? -8.252 -2.547 4.527 1.00 89.12 90 LEU A N 1
ATOM 710 C CA . LEU A 1 90 ? -7.483 -2.647 3.294 1.00 89.12 90 LEU A CA 1
ATOM 711 C C . LEU A 1 90 ? -6.104 -2.009 3.490 1.00 89.12 90 LEU A C 1
ATOM 713 O O . LEU A 1 90 ? -5.959 -0.789 3.457 1.00 89.12 90 LEU A O 1
ATOM 717 N N . LEU A 1 91 ? -5.077 -2.841 3.673 1.00 91.00 91 LEU A N 1
ATOM 718 C CA . LEU A 1 91 ? -3.686 -2.390 3.710 1.00 91.00 91 LEU A CA 1
ATOM 719 C C . LEU A 1 91 ? -3.060 -2.464 2.315 1.00 91.00 91 LEU A C 1
ATOM 721 O O . LEU A 1 91 ? -3.097 -3.507 1.654 1.00 91.00 91 LEU A O 1
ATOM 725 N N . ILE A 1 92 ? -2.465 -1.359 1.881 1.00 92.50 92 ILE A N 1
ATOM 726 C CA . ILE A 1 92 ? -1.826 -1.173 0.584 1.00 92.50 92 ILE A CA 1
ATOM 727 C C . ILE A 1 92 ? -0.364 -0.785 0.812 1.00 92.50 92 ILE A C 1
ATOM 729 O O . ILE A 1 92 ? -0.084 0.254 1.401 1.00 92.50 92 ILE A O 1
ATOM 733 N N . TYR A 1 93 ? 0.566 -1.600 0.330 1.00 92.12 93 TYR A N 1
ATOM 734 C CA . TYR A 1 93 ? 1.991 -1.282 0.294 1.00 92.12 93 TYR A CA 1
ATOM 735 C C . TYR A 1 93 ? 2.396 -0.953 -1.140 1.00 92.12 93 TYR A C 1
ATOM 737 O O . TYR A 1 93 ? 2.121 -1.744 -2.045 1.00 92.12 93 TYR A O 1
ATOM 745 N N . LEU A 1 94 ? 3.015 0.208 -1.343 1.00 91.12 94 LEU A N 1
ATOM 746 C CA . LEU A 1 94 ? 3.445 0.698 -2.651 1.00 91.12 94 LEU A CA 1
ATOM 747 C C . LEU A 1 94 ? 4.968 0.834 -2.665 1.00 91.12 94 LEU A C 1
ATOM 749 O O . LEU A 1 94 ? 5.519 1.554 -1.835 1.00 91.12 94 LEU A O 1
ATOM 753 N N . LYS A 1 95 ? 5.622 0.178 -3.623 1.00 86.00 95 LYS A N 1
ATOM 754 C CA . LYS A 1 95 ? 7.073 0.206 -3.849 1.00 86.00 95 LYS A CA 1
ATOM 755 C C . LYS A 1 95 ? 7.384 0.279 -5.347 1.00 86.00 95 LYS A C 1
ATOM 757 O O . LYS A 1 95 ? 7.958 -0.620 -5.956 1.00 86.00 95 LYS A O 1
ATOM 762 N N . ASN A 1 96 ? 6.915 1.357 -5.950 1.00 83.00 96 ASN A N 1
ATOM 763 C CA . ASN A 1 96 ? 7.099 1.720 -7.352 1.00 83.00 96 ASN A CA 1
ATOM 764 C C . ASN A 1 96 ? 7.389 3.226 -7.453 1.00 83.00 96 ASN A C 1
ATOM 766 O O . ASN A 1 96 ? 7.558 3.899 -6.434 1.00 83.00 96 ASN A O 1
ATOM 770 N N . VAL A 1 97 ? 7.499 3.762 -8.664 1.00 85.06 97 VAL A N 1
ATOM 771 C CA . VAL A 1 97 ? 7.794 5.185 -8.877 1.00 85.06 97 VAL A CA 1
ATOM 772 C C . VAL A 1 97 ? 6.494 5.981 -8.985 1.00 85.06 97 VAL A C 1
ATOM 774 O O . VAL A 1 97 ? 5.534 5.535 -9.610 1.00 85.06 97 VAL A O 1
ATOM 777 N N . ALA A 1 98 ? 6.462 7.172 -8.391 1.00 87.50 98 ALA A N 1
ATOM 778 C CA . ALA A 1 98 ? 5.384 8.137 -8.545 1.00 87.50 98 ALA A CA 1
ATOM 779 C C . ALA A 1 98 ? 5.886 9.434 -9.199 1.00 87.50 98 ALA A C 1
ATOM 781 O O . ALA A 1 98 ? 6.919 9.991 -8.823 1.00 87.50 98 ALA A O 1
ATOM 782 N N . THR A 1 99 ? 5.131 9.946 -10.168 1.00 87.12 99 THR A N 1
ATOM 783 C CA . THR A 1 99 ? 5.416 11.217 -10.844 1.00 87.12 99 THR A CA 1
ATOM 784 C C . THR A 1 99 ? 5.093 12.422 -9.939 1.00 87.12 99 THR A C 1
ATOM 786 O O . THR A 1 99 ? 4.417 12.282 -8.912 1.00 87.12 99 THR A O 1
ATOM 789 N N . PRO A 1 100 ? 5.502 13.655 -10.306 1.00 86.50 100 PRO A N 1
ATOM 790 C CA . PRO A 1 100 ? 5.114 14.878 -9.587 1.00 86.50 100 PRO A CA 1
ATOM 791 C C . PRO A 1 100 ? 3.593 15.121 -9.459 1.00 86.50 100 PRO A C 1
ATOM 793 O O . PRO A 1 100 ? 3.125 15.831 -8.555 1.00 86.50 100 PRO A O 1
ATOM 796 N N . GLU A 1 101 ? 2.803 14.534 -10.352 1.00 87.50 101 GLU A N 1
ATOM 797 C CA . GLU A 1 101 ? 1.338 14.556 -10.365 1.00 87.50 101 GLU A CA 1
ATOM 798 C C . GLU A 1 101 ? 0.736 13.502 -9.424 1.00 87.50 101 GLU A C 1
ATOM 800 O O . GLU A 1 101 ? -0.454 13.570 -9.111 1.00 87.50 101 GLU A O 1
ATOM 805 N N . GLY A 1 102 ? 1.559 12.586 -8.905 1.00 88.25 102 GLY A N 1
ATOM 806 C CA . GLY A 1 102 ? 1.139 11.448 -8.093 1.00 88.25 102 GLY A CA 1
ATOM 807 C C . GLY A 1 102 ? 0.650 10.261 -8.924 1.00 88.25 102 GLY A C 1
ATOM 808 O O . GLY A 1 102 ? 0.058 9.346 -8.358 1.00 88.25 102 GLY A O 1
ATOM 809 N N . THR A 1 103 ? 0.865 10.277 -10.243 1.00 90.25 103 THR A N 1
ATOM 810 C CA . THR A 1 103 ? 0.646 9.108 -11.101 1.00 90.25 103 THR A CA 1
ATOM 811 C C . THR A 1 103 ? 1.684 8.057 -10.757 1.00 90.25 103 THR A C 1
ATOM 813 O O . THR A 1 103 ? 2.861 8.369 -10.610 1.00 90.25 103 THR A O 1
ATOM 816 N N . MET A 1 104 ? 1.246 6.820 -10.603 1.00 90.50 104 MET A N 1
ATOM 817 C CA . MET A 1 104 ? 2.109 5.685 -10.335 1.00 90.50 104 MET A CA 1
ATOM 818 C C . MET A 1 104 ? 2.548 5.056 -11.650 1.00 90.50 104 MET A C 1
ATOM 820 O O . MET A 1 104 ? 1.709 4.801 -12.512 1.00 90.50 104 MET A O 1
ATOM 824 N N . LEU A 1 105 ? 3.847 4.802 -11.777 1.00 87.56 105 LEU A N 1
ATOM 825 C CA . LEU A 1 105 ? 4.398 4.019 -12.874 1.00 87.56 105 LEU A CA 1
ATOM 826 C C . LEU A 1 105 ? 4.298 2.537 -12.517 1.00 87.56 105 LEU A C 1
ATOM 828 O O . LEU A 1 105 ? 4.683 2.129 -11.415 1.00 87.56 105 LEU A O 1
ATOM 832 N N . LEU A 1 106 ? 3.710 1.778 -13.427 1.00 87.62 106 LEU A N 1
ATOM 833 C CA . LEU A 1 106 ? 3.567 0.329 -13.401 1.00 87.62 106 LEU A CA 1
ATOM 834 C C . LEU A 1 106 ? 4.754 -0.329 -14.111 1.00 87.62 106 LEU A C 1
ATOM 836 O O . LEU A 1 106 ? 5.564 0.351 -14.714 1.00 87.62 106 LEU A O 1
ATOM 840 N N . TRP A 1 107 ? 4.888 -1.646 -14.027 1.00 83.75 107 TRP A N 1
ATOM 841 C CA . TRP A 1 107 ? 5.982 -2.370 -14.665 1.00 83.75 107 TRP A CA 1
ATOM 842 C C . TRP A 1 107 ? 6.033 -2.133 -16.180 1.00 83.75 107 TRP A C 1
ATOM 844 O O . TRP A 1 107 ? 5.076 -2.469 -16.870 1.00 83.75 107 TRP A O 1
ATOM 854 N N . ASP A 1 108 ? 7.174 -1.636 -16.657 1.00 80.62 108 ASP A N 1
ATOM 855 C CA . ASP A 1 108 ? 7.512 -1.526 -18.078 1.00 80.62 108 ASP A CA 1
ATOM 856 C C . ASP A 1 108 ? 7.670 -2.940 -18.674 1.00 80.62 108 ASP A C 1
ATOM 858 O O . ASP A 1 108 ? 8.625 -3.677 -18.376 1.00 80.62 108 ASP A O 1
ATOM 862 N N . MET A 1 109 ? 6.654 -3.360 -19.436 1.00 79.38 109 MET A N 1
ATOM 863 C CA . MET A 1 109 ? 6.575 -4.714 -19.984 1.00 79.38 109 MET A CA 1
ATOM 864 C C . MET A 1 109 ? 7.438 -4.888 -21.230 1.00 79.38 109 MET A C 1
ATOM 866 O O . MET A 1 109 ? 8.076 -5.937 -21.374 1.00 79.38 109 MET A O 1
ATOM 870 N N . ASP A 1 110 ? 7.416 -3.912 -22.134 1.00 79.50 110 ASP A N 1
ATOM 871 C CA . ASP A 1 110 ? 8.116 -3.986 -23.418 1.00 79.50 110 ASP A CA 1
ATOM 872 C C . ASP A 1 110 ? 9.609 -3.637 -23.286 1.00 79.50 110 ASP A C 1
ATOM 874 O O . ASP A 1 110 ? 10.415 -4.034 -24.133 1.00 79.50 110 ASP A O 1
ATOM 878 N N . GLY A 1 111 ? 10.003 -3.058 -22.151 1.00 75.56 111 GLY A N 1
ATOM 879 C CA . GLY A 1 111 ? 11.383 -2.790 -21.779 1.00 75.56 111 GLY A CA 1
ATOM 880 C C . GLY A 1 111 ? 11.982 -1.620 -22.544 1.00 75.56 111 GLY A C 1
ATOM 881 O O . GLY A 1 111 ? 13.211 -1.555 -22.655 1.00 75.56 111 GLY A O 1
ATOM 882 N N . ASP A 1 112 ? 11.153 -0.739 -23.101 1.00 80.00 112 ASP A N 1
ATOM 883 C CA . ASP A 1 112 ? 11.606 0.429 -23.850 1.00 80.00 112 ASP A CA 1
ATOM 884 C C . ASP A 1 112 ? 11.997 1.610 -22.939 1.00 80.00 112 ASP A C 1
ATOM 886 O O . ASP A 1 112 ? 12.611 2.576 -23.399 1.00 80.00 112 ASP A O 1
ATOM 890 N N . SER A 1 113 ? 11.769 1.478 -21.623 1.00 75.12 113 SER A N 1
ATOM 891 C CA . SER A 1 113 ? 11.983 2.508 -20.599 1.00 75.12 113 SER A CA 1
ATOM 892 C C . SER A 1 113 ? 11.101 3.756 -20.756 1.00 75.12 113 SER A C 1
ATOM 894 O O . SER A 1 113 ? 11.371 4.782 -20.120 1.00 75.12 113 SER A O 1
ATOM 896 N N . GLU A 1 114 ? 10.034 3.682 -21.548 1.00 78.06 114 GLU A N 1
ATOM 897 C CA . GLU A 1 114 ? 9.040 4.724 -21.764 1.00 78.06 114 GLU A CA 1
ATOM 898 C C . GLU A 1 114 ? 7.668 4.261 -21.260 1.00 78.06 114 GLU A C 1
ATOM 900 O O . GLU A 1 114 ? 7.005 3.411 -21.835 1.00 78.06 114 GLU A O 1
ATOM 905 N N . ALA A 1 115 ? 7.177 4.883 -20.183 1.00 77.94 115 ALA A N 1
ATOM 906 C CA . ALA A 1 115 ? 5.854 4.531 -19.673 1.00 77.94 115 ALA A CA 1
ATOM 907 C C . ALA A 1 115 ? 4.761 4.867 -20.701 1.00 77.94 115 ALA A C 1
ATOM 909 O O . ALA A 1 115 ? 4.597 6.025 -21.100 1.00 77.94 115 ALA A O 1
ATOM 910 N N . ASN A 1 116 ? 3.960 3.868 -21.065 1.00 83.88 116 ASN A N 1
ATOM 911 C CA . ASN A 1 116 ? 2.816 4.042 -21.956 1.00 83.88 116 ASN A CA 1
ATOM 912 C C . ASN A 1 116 ? 1.492 4.248 -21.185 1.00 83.88 116 ASN A C 1
ATOM 914 O O . ASN A 1 116 ? 1.423 4.232 -19.953 1.00 83.88 116 ASN A O 1
ATOM 918 N N . SER A 1 117 ? 0.387 4.463 -21.910 1.00 86.44 117 SER A N 1
ATOM 919 C CA . SER A 1 117 ? -0.920 4.754 -21.300 1.00 86.44 117 SER A CA 1
ATOM 920 C C . SER A 1 117 ? -1.468 3.643 -20.400 1.00 86.44 117 SER A C 1
ATOM 922 O O . SER A 1 117 ? -2.294 3.942 -19.534 1.00 86.44 117 SER A O 1
ATOM 924 N N . GLU A 1 118 ? -1.056 2.392 -20.602 1.00 85.44 118 GLU A N 1
ATOM 925 C CA . GLU A 1 118 ? -1.468 1.246 -19.782 1.00 85.44 118 GLU A CA 1
ATOM 926 C C . GLU A 1 118 ? -0.610 1.077 -18.528 1.00 85.44 118 GLU A C 1
ATOM 928 O O . GLU A 1 118 ? -1.080 0.521 -17.529 1.00 85.44 118 GLU A O 1
ATOM 933 N N . GLU A 1 119 ? 0.596 1.640 -18.550 1.00 85.94 119 GLU A N 1
ATOM 934 C CA . GLU A 1 119 ? 1.559 1.619 -17.452 1.00 85.94 119 GLU A CA 1
ATOM 935 C C . GLU A 1 119 ? 1.445 2.843 -16.528 1.00 85.94 119 GLU A C 1
ATOM 937 O O . GLU A 1 119 ? 2.021 2.889 -15.438 1.00 85.94 119 GLU A O 1
ATOM 942 N N . TYR A 1 120 ? 0.645 3.837 -16.912 1.00 89.50 120 TYR A N 1
ATOM 943 C CA . TYR A 1 120 ? 0.260 4.930 -16.029 1.00 89.50 120 TYR A CA 1
ATOM 944 C C . TYR A 1 120 ? -0.985 4.573 -15.220 1.00 89.50 120 TYR A C 1
ATOM 946 O O . TYR A 1 120 ? -2.105 4.580 -15.731 1.00 89.50 120 TYR A O 1
ATOM 954 N N . LEU A 1 121 ? -0.809 4.363 -13.915 1.00 91.38 121 LEU A N 1
ATOM 955 C CA . LEU A 1 121 ? -1.919 4.316 -12.968 1.00 91.38 121 LEU A CA 1
ATOM 956 C C . LEU A 1 121 ? -2.089 5.693 -12.327 1.00 91.38 121 LEU A C 1
ATOM 958 O O . LEU A 1 121 ? -1.376 6.067 -11.390 1.00 91.38 121 LEU A O 1
ATOM 962 N N . THR A 1 122 ? -3.035 6.479 -12.836 1.00 92.06 122 THR A N 1
ATOM 963 C CA . THR A 1 122 ? -3.270 7.822 -12.304 1.00 92.06 122 THR A CA 1
ATOM 964 C C . THR A 1 122 ? -3.786 7.761 -10.871 1.00 92.06 122 THR A C 1
ATOM 966 O O . THR A 1 122 ? -4.454 6.815 -10.441 1.00 92.06 122 THR A O 1
ATOM 969 N N . LEU A 1 123 ? -3.536 8.831 -10.118 1.00 90.81 123 LEU A N 1
ATOM 970 C CA . LEU A 1 123 ? -4.045 8.949 -8.757 1.00 90.81 123 LEU A CA 1
ATOM 971 C C . LEU A 1 123 ? -5.580 8.839 -8.695 1.00 90.81 123 LEU A C 1
ATOM 973 O O . LEU A 1 123 ? -6.122 8.285 -7.740 1.00 90.81 123 LEU A O 1
ATOM 977 N N . HIS A 1 124 ? -6.282 9.366 -9.702 1.00 89.50 124 HIS A N 1
ATOM 978 C CA . HIS A 1 124 ? -7.738 9.283 -9.767 1.00 89.50 124 HIS A CA 1
ATOM 979 C C . HIS A 1 124 ? -8.207 7.834 -9.929 1.00 89.50 124 HIS A C 1
ATOM 981 O O . HIS A 1 124 ? -9.048 7.383 -9.153 1.00 89.50 124 HIS A O 1
ATOM 987 N N . GLU A 1 125 ? -7.635 7.099 -10.886 1.00 90.69 125 GLU A N 1
ATOM 988 C CA . GLU A 1 125 ? -7.949 5.684 -11.112 1.00 90.69 125 GLU A CA 1
ATOM 989 C C . GLU A 1 125 ? -7.663 4.844 -9.866 1.00 90.69 125 GLU A C 1
ATOM 991 O O . GLU A 1 125 ? -8.507 4.048 -9.458 1.00 90.69 125 GLU A O 1
ATOM 996 N N . PHE A 1 126 ? -6.525 5.080 -9.207 1.00 91.12 126 PHE A N 1
ATOM 997 C CA . PHE A 1 126 ? -6.180 4.406 -7.958 1.00 91.12 126 PHE A CA 1
ATOM 998 C C . PHE A 1 126 ? -7.214 4.660 -6.854 1.00 91.12 126 PHE A C 1
ATOM 1000 O O . PHE A 1 126 ? -7.714 3.718 -6.241 1.00 91.12 126 PHE A O 1
ATOM 1007 N N . ILE A 1 127 ? -7.575 5.925 -6.605 1.00 89.50 127 ILE A N 1
ATOM 1008 C CA . ILE A 1 127 ? -8.556 6.273 -5.568 1.00 89.50 127 ILE A CA 1
ATOM 1009 C C . ILE A 1 127 ? -9.915 5.633 -5.868 1.00 89.50 127 ILE A C 1
ATOM 1011 O O . ILE A 1 127 ? -10.552 5.124 -4.948 1.00 89.50 127 ILE A O 1
ATOM 1015 N N . GLN A 1 128 ? -10.366 5.654 -7.126 1.00 87.31 128 GLN A N 1
ATOM 1016 C CA . GLN A 1 128 ? -11.635 5.031 -7.510 1.00 87.31 128 GLN A CA 1
ATOM 1017 C C . GLN A 1 128 ? -11.612 3.523 -7.260 1.00 87.31 128 GLN A C 1
ATOM 1019 O O . GLN A 1 128 ? -12.507 3.012 -6.591 1.00 87.31 128 GLN A O 1
ATOM 1024 N N . ALA A 1 129 ? -10.558 2.836 -7.706 1.00 86.88 129 ALA A N 1
ATOM 1025 C CA . ALA A 1 129 ? -10.416 1.393 -7.536 1.00 86.88 129 ALA A CA 1
ATOM 1026 C C . ALA A 1 129 ? -10.344 0.975 -6.054 1.00 86.88 129 ALA A C 1
ATOM 1028 O O . ALA A 1 129 ? -10.856 -0.066 -5.666 1.00 86.88 129 ALA A O 1
ATOM 1029 N N . VAL A 1 130 ? -9.746 1.800 -5.193 1.00 88.06 130 VAL A N 1
ATOM 1030 C CA . VAL A 1 130 ? -9.691 1.536 -3.747 1.00 88.06 130 VAL A CA 1
ATOM 1031 C C . VAL A 1 130 ? -11.031 1.817 -3.061 1.00 88.06 130 VAL A C 1
ATOM 1033 O O . VAL A 1 130 ? -11.413 1.114 -2.126 1.00 88.06 130 VAL A O 1
ATOM 1036 N N . LYS A 1 131 ? -11.775 2.835 -3.505 1.00 83.56 131 LYS A N 1
ATOM 1037 C CA . LYS A 1 131 ? -13.071 3.198 -2.909 1.00 83.56 131 LYS A CA 1
ATOM 1038 C C . LYS A 1 131 ? -14.159 2.160 -3.159 1.00 83.56 131 LYS A C 1
ATOM 1040 O O . LYS A 1 131 ? -15.011 1.976 -2.289 1.00 83.56 131 LYS A O 1
ATOM 1045 N N . THR A 1 132 ? -14.133 1.479 -4.303 1.00 81.25 132 THR A N 1
ATOM 1046 C CA . THR A 1 132 ? -15.099 0.417 -4.623 1.00 81.25 132 THR A CA 1
ATOM 1047 C C . THR A 1 132 ? -14.985 -0.779 -3.681 1.00 81.25 132 THR A C 1
ATOM 1049 O O . THR A 1 132 ? -15.944 -1.529 -3.539 1.00 81.25 132 THR A O 1
ATOM 1052 N N . CYS A 1 133 ? -13.872 -0.909 -2.950 1.00 80.56 133 CYS A N 1
ATOM 1053 C CA . CYS A 1 133 ? -13.653 -2.024 -2.041 1.00 80.56 133 CYS A CA 1
ATOM 1054 C C . CYS A 1 133 ? -14.472 -2.018 -0.750 1.00 80.56 133 CYS A C 1
ATOM 1056 O O . CYS A 1 133 ? -14.395 -2.972 0.020 1.00 80.56 133 CYS A O 1
ATOM 1058 N N . GLY A 1 134 ? -15.211 -0.945 -0.455 1.00 80.25 134 GLY A N 1
ATOM 1059 C CA . GLY A 1 134 ? -16.099 -0.898 0.711 1.00 80.25 134 GLY A CA 1
ATOM 1060 C C . GLY A 1 134 ? -15.403 -0.981 2.078 1.00 80.25 134 GLY A C 1
ATOM 1061 O O . GLY A 1 134 ? -16.095 -0.998 3.093 1.00 80.25 134 GLY A O 1
ATOM 1062 N N . ALA A 1 135 ? -14.066 -0.979 2.129 1.00 86.00 135 ALA A N 1
ATOM 1063 C CA . ALA A 1 135 ? -13.298 -1.108 3.363 1.00 86.00 135 ALA A CA 1
ATOM 1064 C C . ALA A 1 135 ? -13.682 -0.032 4.400 1.00 86.00 135 ALA A C 1
ATOM 1066 O O . ALA A 1 135 ? -13.969 1.121 4.037 1.00 86.00 135 ALA A O 1
ATOM 1067 N N . ARG A 1 136 ? -13.701 -0.396 5.690 1.00 85.81 136 ARG A N 1
ATOM 1068 C CA . ARG A 1 136 ? -13.896 0.565 6.792 1.00 85.81 136 ARG A CA 1
ATOM 1069 C C . ARG A 1 136 ? -12.656 1.425 7.007 1.00 85.81 136 ARG A C 1
ATOM 1071 O O . ARG A 1 136 ? -12.794 2.637 7.141 1.00 85.81 136 ARG A O 1
ATOM 1078 N N . GLU A 1 137 ? -11.480 0.808 6.960 1.00 88.00 137 GLU A N 1
ATOM 1079 C CA . GLU A 1 137 ? -10.182 1.472 7.063 1.00 88.00 137 GLU A CA 1
ATOM 1080 C C . GLU A 1 137 ? -9.303 1.110 5.856 1.00 88.00 137 GLU A C 1
ATOM 1082 O O . GLU A 1 137 ? -9.242 -0.043 5.426 1.00 88.00 137 GLU A O 1
ATOM 1087 N N . VAL A 1 138 ? -8.602 2.100 5.314 1.00 90.62 138 VAL A N 1
ATOM 1088 C CA . VAL A 1 138 ? -7.622 1.969 4.237 1.00 90.62 138 VAL A CA 1
ATOM 1089 C C . VAL A 1 138 ? -6.293 2.522 4.732 1.00 90.62 138 VAL A C 1
ATOM 1091 O O . VAL A 1 138 ? -6.164 3.720 4.983 1.00 90.62 138 VAL A O 1
ATOM 1094 N N . VAL A 1 139 ? -5.284 1.661 4.823 1.00 91.94 139 VAL A N 1
ATOM 1095 C CA . VAL A 1 139 ? -3.923 2.051 5.206 1.00 91.94 139 VAL A CA 1
ATOM 1096 C C . VAL A 1 139 ? -3.015 1.962 3.994 1.00 91.94 139 VAL A C 1
ATOM 1098 O O . VAL A 1 139 ? -2.906 0.903 3.388 1.00 91.94 139 VAL A O 1
ATOM 1101 N N . ILE A 1 140 ? -2.342 3.056 3.650 1.00 93.56 140 ILE A N 1
ATOM 1102 C CA . ILE A 1 140 ? -1.395 3.115 2.536 1.00 93.56 140 ILE A CA 1
ATOM 1103 C C . ILE A 1 140 ? 0.004 3.382 3.083 1.00 93.56 140 ILE A C 1
ATOM 1105 O O . ILE A 1 140 ? 0.269 4.439 3.651 1.00 93.56 140 ILE A O 1
ATOM 1109 N N . LEU A 1 141 ? 0.904 2.430 2.870 1.00 93.00 141 LEU A N 1
ATOM 1110 C CA . LEU A 1 141 ? 2.335 2.549 3.115 1.00 93.00 141 LEU A CA 1
ATOM 1111 C C . LEU A 1 141 ? 3.014 2.849 1.773 1.00 93.00 141 LEU A C 1
ATOM 1113 O O . LEU A 1 141 ? 3.260 1.945 0.975 1.00 93.00 141 LEU A O 1
ATOM 1117 N N . ALA A 1 142 ? 3.253 4.131 1.501 1.00 91.94 142 ALA A N 1
ATOM 1118 C CA . ALA A 1 142 ? 3.850 4.611 0.260 1.00 91.94 142 ALA A CA 1
ATOM 1119 C C . ALA A 1 142 ? 5.378 4.698 0.393 1.00 91.94 142 ALA A C 1
ATOM 1121 O O . ALA A 1 142 ? 5.940 5.756 0.699 1.00 91.94 142 ALA A O 1
ATOM 1122 N N . ASP A 1 143 ? 6.033 3.565 0.158 1.00 88.25 143 ASP A N 1
ATOM 1123 C CA . ASP A 1 143 ? 7.487 3.385 0.117 1.00 88.25 143 ASP A CA 1
ATOM 1124 C C . ASP A 1 143 ? 8.021 3.513 -1.320 1.00 88.25 143 ASP A C 1
ATOM 1126 O O . ASP A 1 143 ? 8.768 2.687 -1.845 1.00 88.25 143 ASP A O 1
ATOM 1130 N N . GLN A 1 144 ? 7.534 4.550 -1.990 1.00 84.75 144 GLN A N 1
ATOM 1131 C CA . GLN A 1 144 ? 7.783 4.845 -3.390 1.00 84.75 144 GLN A CA 1
ATOM 1132 C C . GLN A 1 144 ? 8.903 5.872 -3.521 1.00 84.75 144 GLN A C 1
ATOM 1134 O O . GLN A 1 144 ? 9.037 6.766 -2.680 1.00 84.75 144 GLN A O 1
ATOM 1139 N N . ASN A 1 145 ? 9.632 5.823 -4.633 1.00 81.00 145 ASN A N 1
ATOM 1140 C CA . ASN A 1 145 ? 10.331 7.012 -5.102 1.00 81.00 145 ASN A CA 1
ATOM 1141 C C . ASN A 1 145 ? 9.283 7.996 -5.645 1.00 81.00 145 ASN A C 1
ATOM 1143 O O . ASN A 1 145 ? 8.456 7.610 -6.466 1.00 81.00 145 ASN A O 1
ATOM 1147 N N . GLY A 1 146 ? 9.273 9.240 -5.176 1.00 83.69 146 GLY A N 1
ATOM 1148 C CA . GLY A 1 146 ? 8.171 10.169 -5.420 1.00 83.69 146 GLY A CA 1
ATOM 1149 C C . GLY A 1 146 ? 7.009 10.024 -4.422 1.00 83.69 146 GLY A C 1
ATOM 1150 O O . GLY A 1 146 ? 5.919 10.571 -4.636 1.00 83.69 146 GLY A O 1
ATOM 1151 N N . GLY A 1 147 ? 7.207 9.292 -3.319 1.00 86.81 147 GLY A N 1
ATOM 1152 C CA . GLY A 1 147 ? 6.172 9.003 -2.323 1.00 86.81 147 GLY A CA 1
ATOM 1153 C C . GLY A 1 147 ? 5.611 10.262 -1.656 1.00 86.81 147 GLY A C 1
ATOM 1154 O O . GLY A 1 147 ? 4.417 10.339 -1.356 1.00 86.81 147 GLY A O 1
ATOM 1155 N N . ALA A 1 148 ? 6.425 11.312 -1.508 1.00 86.06 148 ALA A N 1
ATOM 1156 C CA . ALA A 1 148 ? 5.966 12.589 -0.967 1.00 86.06 148 ALA A CA 1
ATOM 1157 C C . ALA A 1 148 ? 4.994 13.320 -1.911 1.00 86.06 148 ALA A C 1
ATOM 1159 O O . ALA A 1 148 ? 4.049 13.978 -1.464 1.00 86.06 148 ALA A O 1
ATOM 1160 N N . GLN A 1 149 ? 5.224 13.238 -3.221 1.00 87.56 149 GLN A N 1
ATOM 1161 C CA . GLN A 1 149 ? 4.393 13.834 -4.262 1.00 87.56 149 GLN A CA 1
ATOM 1162 C C . GLN A 1 149 ? 3.063 13.086 -4.328 1.00 87.56 149 GLN A C 1
ATOM 1164 O O . GLN A 1 149 ? 2.012 13.730 -4.235 1.00 87.56 149 GLN A O 1
ATOM 1169 N N . PHE A 1 150 ? 3.114 11.749 -4.356 1.00 90.12 150 PHE A N 1
ATOM 1170 C CA . PHE A 1 150 ? 1.939 10.888 -4.223 1.00 90.12 150 PHE A CA 1
ATOM 1171 C C . PHE A 1 150 ? 1.126 11.250 -2.975 1.00 90.12 150 PHE A C 1
ATOM 1173 O O . PHE A 1 150 ? -0.044 11.613 -3.088 1.00 90.12 150 PHE A O 1
ATOM 1180 N N . TYR A 1 151 ? 1.759 11.281 -1.798 1.00 90.75 151 TYR A N 1
ATOM 1181 C CA . TYR A 1 151 ? 1.125 11.653 -0.530 1.00 90.75 151 TYR A CA 1
ATOM 1182 C C . TYR A 1 151 ? 0.400 13.003 -0.610 1.00 90.75 151 TYR A C 1
ATOM 1184 O O . TYR A 1 151 ? -0.767 13.119 -0.230 1.00 90.75 151 TYR A O 1
ATOM 1192 N N . ARG A 1 152 ? 1.068 14.048 -1.117 1.00 88.00 152 ARG A N 1
ATOM 1193 C CA . ARG A 1 152 ? 0.497 15.403 -1.183 1.00 88.00 152 ARG A CA 1
ATOM 1194 C C . ARG A 1 152 ? -0.703 15.464 -2.117 1.00 88.00 152 ARG A C 1
ATOM 1196 O O . ARG A 1 152 ? -1.698 16.110 -1.787 1.00 88.00 152 ARG A O 1
ATOM 1203 N N . ARG A 1 153 ? -0.602 14.815 -3.277 1.00 89.62 153 ARG A N 1
ATOM 1204 C CA . ARG A 1 153 ? -1.662 14.776 -4.288 1.00 89.62 153 ARG A CA 1
ATOM 1205 C C . ARG A 1 153 ? -2.840 13.943 -3.804 1.00 89.62 153 ARG A C 1
ATOM 1207 O O . ARG A 1 153 ? -3.976 14.399 -3.932 1.00 89.62 153 ARG A O 1
ATOM 1214 N N . LEU A 1 154 ? -2.580 12.795 -3.180 1.00 89.38 154 LEU A N 1
ATOM 1215 C CA . LEU A 1 154 ? -3.593 11.945 -2.562 1.00 89.38 154 LEU A CA 1
ATOM 1216 C C . LEU A 1 154 ? -4.333 12.714 -1.470 1.00 89.38 154 LEU A C 1
ATOM 1218 O O . LEU A 1 154 ? -5.546 12.867 -1.556 1.00 89.38 154 LEU A O 1
ATOM 1222 N N . ARG A 1 155 ? -3.609 13.306 -0.513 1.00 87.62 155 ARG A N 1
ATOM 1223 C CA . ARG A 1 155 ? -4.187 14.146 0.545 1.00 87.62 155 ARG A CA 1
ATOM 1224 C C . ARG A 1 155 ? -5.024 15.294 -0.018 1.00 87.62 155 ARG A C 1
ATOM 1226 O O . ARG A 1 155 ? -6.101 15.568 0.506 1.00 87.62 155 ARG A O 1
ATOM 1233 N N . PHE A 1 156 ? -4.545 15.977 -1.058 1.00 86.31 156 PHE A N 1
ATOM 1234 C CA . PHE A 1 156 ? -5.294 17.055 -1.705 1.00 86.31 156 PHE A CA 1
ATOM 1235 C C . PHE A 1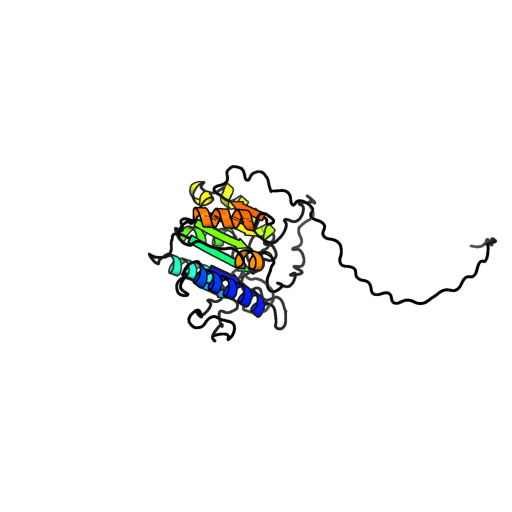 156 ? -6.610 16.541 -2.305 1.00 86.31 156 PHE A C 1
ATOM 1237 O O . PHE A 1 156 ? -7.661 17.097 -1.999 1.00 86.31 156 PHE A O 1
ATOM 1244 N N . ASN A 1 157 ? -6.574 15.465 -3.094 1.00 84.38 157 ASN A N 1
ATOM 1245 C CA . ASN A 1 157 ? -7.768 14.886 -3.720 1.00 84.38 157 ASN A CA 1
ATOM 1246 C C . ASN A 1 157 ? -8.762 14.358 -2.688 1.00 84.38 157 ASN A C 1
ATOM 1248 O O . ASN A 1 157 ? -9.958 14.618 -2.781 1.00 84.38 157 ASN A O 1
ATOM 1252 N N . LEU A 1 158 ? -8.254 13.660 -1.675 1.00 83.81 158 LEU A N 1
ATOM 1253 C CA . LEU A 1 158 ? -9.039 13.170 -0.557 1.00 83.81 158 LEU A CA 1
ATOM 1254 C C . LEU A 1 158 ? -9.769 14.344 0.120 1.00 83.81 158 LEU A C 1
ATOM 1256 O O . LEU A 1 158 ? -10.989 14.287 0.259 1.00 83.81 158 LEU A O 1
ATOM 1260 N N . ARG A 1 159 ? -9.069 15.436 0.469 1.00 79.38 159 ARG A N 1
ATOM 1261 C CA . ARG A 1 159 ? -9.656 16.608 1.160 1.00 79.38 159 ARG A CA 1
ATOM 1262 C C . ARG A 1 159 ? -10.787 17.292 0.392 1.00 79.38 159 ARG A C 1
ATOM 1264 O O . ARG A 1 159 ? -11.697 17.813 1.024 1.00 79.38 159 ARG A O 1
ATOM 1271 N N . HIS A 1 160 ? -10.718 17.295 -0.935 1.00 78.62 160 HIS A N 1
ATOM 1272 C CA . HIS A 1 160 ? -11.747 17.888 -1.795 1.00 78.62 160 HIS A CA 1
ATOM 1273 C C . HIS A 1 160 ? -12.826 16.872 -2.212 1.00 78.62 160 HIS A C 1
ATOM 1275 O O . HIS A 1 160 ? -13.753 17.218 -2.939 1.00 78.62 160 HIS A O 1
ATOM 1281 N N . GLY A 1 161 ? -12.714 15.618 -1.764 1.00 72.44 161 GLY A N 1
ATOM 1282 C CA . GLY A 1 161 ? -13.726 14.584 -1.941 1.00 72.44 161 GLY A CA 1
ATOM 1283 C C . GLY A 1 161 ? -14.799 14.600 -0.847 1.00 72.44 161 GLY A C 1
ATOM 1284 O O . GLY A 1 161 ? -14.852 15.474 0.016 1.00 72.44 161 GLY A O 1
ATOM 1285 N N . LYS A 1 162 ? -15.673 13.587 -0.856 1.00 72.31 162 LYS A N 1
ATOM 1286 C CA . LYS A 1 162 ? -16.703 13.415 0.178 1.00 72.31 162 LYS A CA 1
ATOM 1287 C C . LYS A 1 162 ? -16.053 13.155 1.547 1.00 72.31 162 LYS A C 1
ATOM 1289 O O . LYS A 1 162 ? -15.211 12.270 1.681 1.00 72.31 162 LYS A O 1
ATOM 1294 N N . SER A 1 163 ? -16.502 13.864 2.588 1.00 61.59 163 SER A N 1
ATOM 1295 C CA . SER A 1 163 ? -15.951 13.764 3.956 1.00 61.59 163 SER A CA 1
ATOM 1296 C C . SER A 1 163 ? -16.052 12.364 4.585 1.00 61.59 163 SER A C 1
ATOM 1298 O O . SER A 1 163 ? -15.248 12.008 5.444 1.00 61.59 163 SER A O 1
ATOM 1300 N N . ALA A 1 164 ? -17.008 11.541 4.149 1.00 65.31 164 ALA A N 1
ATOM 1301 C CA . ALA A 1 164 ? -17.120 10.152 4.593 1.00 65.31 164 ALA A CA 1
ATOM 1302 C C . ALA A 1 164 ? -15.981 9.268 4.054 1.00 65.31 164 ALA A C 1
ATOM 1304 O O . ALA A 1 164 ? -15.477 8.416 4.781 1.00 65.31 164 ALA A O 1
ATOM 1305 N N . ASP A 1 165 ? -15.534 9.512 2.820 1.00 69.94 165 ASP A N 1
ATOM 1306 C CA . ASP A 1 165 ? -14.429 8.764 2.217 1.00 69.94 165 ASP A CA 1
ATOM 1307 C C . ASP A 1 165 ? -13.106 9.128 2.886 1.00 69.94 165 ASP A C 1
ATOM 1309 O O . ASP A 1 165 ? -12.258 8.268 3.074 1.00 69.94 165 ASP A O 1
ATOM 1313 N N . LEU A 1 166 ? -12.955 10.392 3.296 1.00 69.81 166 LEU A N 1
ATOM 1314 C CA . LEU A 1 166 ? -11.758 10.911 3.953 1.00 69.81 166 LEU A CA 1
ATOM 1315 C C . LEU A 1 166 ? -11.342 10.123 5.186 1.00 69.81 166 LEU A C 1
ATOM 1317 O O . LEU A 1 166 ? -10.176 9.768 5.324 1.00 69.81 166 LEU A O 1
ATOM 1321 N N . LYS A 1 167 ? -12.297 9.855 6.078 1.00 77.12 167 LYS A N 1
ATOM 1322 C CA . LYS A 1 167 ? -12.031 9.304 7.414 1.00 77.12 167 LYS A CA 1
ATOM 1323 C C . LYS A 1 167 ? -11.442 7.896 7.380 1.00 77.12 167 LYS A C 1
ATOM 1325 O O . LYS A 1 167 ? -10.787 7.487 8.333 1.00 77.12 167 LYS A O 1
ATOM 1330 N N . LYS A 1 168 ? -11.631 7.197 6.263 1.00 84.56 168 LYS A N 1
ATOM 1331 C CA . LYS A 1 168 ? -11.151 5.836 6.059 1.00 84.56 168 LYS A CA 1
ATOM 1332 C C . LYS A 1 168 ? -9.655 5.765 5.774 1.00 84.56 168 LYS A C 1
ATOM 1334 O O . LYS A 1 168 ? -9.084 4.702 5.938 1.00 84.56 168 LYS A O 1
ATOM 1339 N N . PHE A 1 169 ? -9.025 6.844 5.304 1.00 89.38 169 PHE A N 1
ATOM 1340 C CA . PHE A 1 169 ? -7.644 6.780 4.825 1.00 89.38 169 PHE A CA 1
ATOM 1341 C C . PHE A 1 169 ? -6.636 7.173 5.902 1.00 89.38 169 PHE A C 1
ATOM 1343 O O . PHE A 1 169 ? -6.704 8.267 6.472 1.00 89.38 169 PHE A O 1
ATOM 1350 N N . THR A 1 170 ? -5.638 6.309 6.058 1.00 91.69 170 THR A N 1
ATOM 1351 C CA . THR A 1 170 ? -4.381 6.581 6.748 1.00 91.69 170 THR A CA 1
ATOM 1352 C C . THR A 1 170 ? -3.2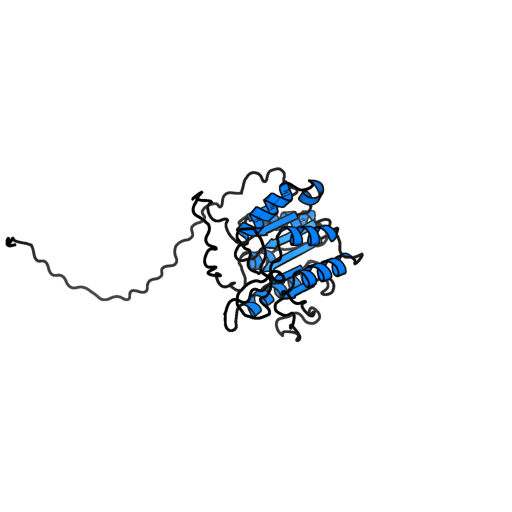34 6.347 5.767 1.00 91.69 170 THR A C 1
ATOM 1354 O O . THR A 1 170 ? -3.090 5.256 5.223 1.00 91.69 170 THR A O 1
ATOM 1357 N N . VAL A 1 171 ? -2.425 7.368 5.490 1.00 91.81 171 VAL A N 1
ATOM 1358 C CA . VAL A 1 171 ? -1.330 7.306 4.505 1.00 91.81 171 VAL A CA 1
ATOM 1359 C C . VAL A 1 171 ? -0.022 7.655 5.188 1.00 91.81 171 VAL A C 1
ATOM 1361 O O . VAL A 1 171 ? 0.062 8.702 5.827 1.00 91.81 171 VAL A O 1
ATOM 1364 N N . VAL A 1 172 ? 0.998 6.821 5.009 1.00 92.25 172 VAL A N 1
ATOM 1365 C CA . VAL A 1 172 ? 2.353 7.025 5.531 1.00 92.25 172 VAL A CA 1
ATOM 1366 C C . VAL A 1 172 ? 3.346 6.969 4.377 1.00 92.25 172 VAL A C 1
ATOM 1368 O O . VAL A 1 172 ? 3.274 6.053 3.561 1.00 92.25 172 VAL A O 1
ATOM 1371 N N . THR A 1 173 ? 4.280 7.917 4.296 1.00 90.44 173 THR A N 1
ATOM 1372 C CA . THR A 1 173 ? 5.365 7.864 3.302 1.00 90.44 173 THR A CA 1
ATOM 1373 C C . THR A 1 173 ? 6.734 8.174 3.899 1.00 90.44 173 THR A C 1
ATOM 1375 O O . THR A 1 173 ? 6.879 9.059 4.746 1.00 90.44 173 THR A O 1
ATOM 1378 N N . ALA A 1 174 ? 7.736 7.423 3.432 1.00 79.75 174 ALA A N 1
ATOM 1379 C CA . ALA A 1 174 ? 9.124 7.509 3.870 1.00 79.75 174 ALA A CA 1
ATOM 1380 C C . ALA A 1 174 ? 9.845 8.765 3.359 1.00 79.75 174 ALA A C 1
ATOM 1382 O O . ALA A 1 174 ? 10.834 9.203 3.949 1.00 79.75 174 ALA A O 1
ATOM 1383 N N . GLU A 1 175 ? 9.378 9.329 2.243 1.00 73.00 175 GLU A N 1
ATOM 1384 C CA . GLU A 1 175 ? 10.083 10.406 1.565 1.00 73.00 175 GLU A CA 1
ATOM 1385 C C . GLU A 1 175 ? 9.722 11.771 2.178 1.00 73.00 175 GLU A C 1
ATOM 1387 O O . GLU A 1 175 ? 8.542 12.136 2.251 1.00 73.00 175 GLU A O 1
ATOM 1392 N N . PRO A 1 176 ? 10.711 12.569 2.625 1.00 60.97 176 PRO A N 1
ATOM 1393 C CA . PRO A 1 176 ? 10.444 13.921 3.083 1.00 60.97 176 PRO A CA 1
ATOM 1394 C C . PRO A 1 176 ? 10.006 14.781 1.894 1.00 60.97 176 PRO A C 1
ATOM 1396 O O . PRO A 1 176 ? 10.637 14.777 0.839 1.00 60.97 176 PRO A O 1
ATOM 1399 N N . ALA A 1 177 ? 8.943 15.569 2.068 1.00 51.06 177 ALA A N 1
ATOM 1400 C CA . ALA A 1 177 ? 8.474 16.459 1.012 1.00 51.06 177 ALA A CA 1
ATOM 1401 C C . ALA A 1 177 ? 9.593 17.425 0.591 1.00 51.06 177 ALA A C 1
ATOM 1403 O O . ALA A 1 177 ? 10.132 18.127 1.457 1.00 51.06 177 ALA A O 1
ATOM 1404 N N . PRO A 1 178 ? 9.936 17.523 -0.709 1.00 49.84 178 PRO A N 1
ATOM 1405 C CA . PRO A 1 178 ? 10.893 18.523 -1.147 1.00 49.84 178 PRO A CA 1
ATOM 1406 C C . PRO A 1 178 ? 10.371 19.909 -0.764 1.00 49.84 178 PRO A C 1
ATOM 1408 O O . PRO A 1 178 ? 9.188 20.224 -0.947 1.00 49.84 178 PRO A O 1
ATOM 1411 N N . ALA A 1 179 ? 11.254 20.739 -0.202 1.00 38.62 179 ALA A N 1
ATOM 1412 C CA . ALA A 1 179 ? 10.928 22.114 0.145 1.00 38.62 179 ALA A CA 1
ATOM 1413 C C . ALA A 1 179 ? 10.416 22.824 -1.113 1.00 38.62 179 ALA A C 1
ATOM 1415 O O . ALA A 1 179 ? 11.128 22.951 -2.109 1.00 38.62 179 ALA A O 1
ATOM 1416 N N . MET A 1 180 ? 9.159 23.258 -1.076 1.00 36.69 180 MET A N 1
ATOM 1417 C CA . MET A 1 180 ? 8.466 23.852 -2.212 1.00 36.69 180 MET A CA 1
ATOM 1418 C C . MET A 1 180 ? 9.053 25.243 -2.505 1.00 36.69 180 MET A C 1
ATOM 1420 O O . MET A 1 180 ? 8.510 26.261 -2.083 1.00 36.69 180 MET A O 1
ATOM 1424 N N . ARG A 1 181 ? 10.188 25.320 -3.209 1.00 34.34 181 ARG A N 1
ATOM 1425 C CA . ARG A 1 181 ? 10.646 26.579 -3.802 1.00 34.34 181 ARG A CA 1
ATOM 1426 C C . ARG A 1 181 ? 9.769 26.854 -5.021 1.00 34.34 181 ARG A C 1
ATOM 1428 O O . ARG A 1 181 ? 9.876 26.185 -6.041 1.00 34.34 181 ARG A O 1
ATOM 1435 N N . ARG A 1 182 ? 8.866 27.831 -4.889 1.00 35.22 182 ARG A N 1
ATOM 1436 C CA . ARG A 1 182 ? 8.108 28.424 -6.000 1.00 35.22 182 ARG A CA 1
ATOM 1437 C C . ARG A 1 182 ? 9.090 29.071 -6.982 1.00 35.22 182 ARG A C 1
ATOM 1439 O O . ARG A 1 182 ? 9.371 30.259 -6.882 1.00 35.22 182 ARG A O 1
ATOM 1446 N N . THR A 1 183 ? 9.604 28.314 -7.938 1.00 34.66 183 THR A N 1
ATOM 1447 C CA . THR A 1 183 ? 10.250 28.876 -9.127 1.00 34.66 183 THR A CA 1
ATOM 1448 C C . THR A 1 183 ? 9.405 28.519 -10.339 1.00 34.66 183 THR A C 1
ATOM 1450 O O . THR A 1 183 ? 9.259 27.349 -10.671 1.00 34.66 183 THR A O 1
ATOM 1453 N N . ARG A 1 184 ? 8.821 29.547 -10.975 1.00 36.62 184 ARG A N 1
ATOM 1454 C CA . ARG A 1 184 ? 8.067 29.494 -12.242 1.00 36.62 184 ARG A CA 1
ATOM 1455 C C . ARG A 1 184 ? 8.988 29.169 -13.433 1.00 36.62 184 ARG A C 1
ATOM 1457 O O . ARG A 1 184 ? 9.075 29.945 -14.379 1.00 36.62 184 ARG A O 1
ATOM 1464 N N . ARG A 1 185 ? 9.721 28.062 -13.394 1.00 35.91 185 ARG A N 1
ATOM 1465 C CA . ARG A 1 185 ? 10.336 27.508 -14.603 1.00 35.91 185 ARG A CA 1
ATOM 1466 C C . ARG A 1 185 ? 9.668 26.179 -14.877 1.00 35.91 185 ARG A C 1
ATOM 1468 O O . ARG A 1 185 ? 9.426 25.419 -13.944 1.00 35.91 185 ARG A O 1
ATOM 1475 N N . SER A 1 186 ? 9.291 25.999 -16.138 1.00 31.64 186 SER A N 1
ATOM 1476 C CA . SER A 1 186 ? 8.803 24.755 -16.715 1.00 31.64 186 SER A CA 1
ATOM 1477 C C . SER A 1 186 ? 9.503 23.577 -16.047 1.00 31.64 186 SER A C 1
ATOM 1479 O O . SER A 1 186 ? 10.726 23.459 -16.102 1.00 31.64 186 SER A O 1
ATOM 1481 N N . PHE A 1 187 ? 8.720 22.747 -15.359 1.00 36.38 187 PHE A N 1
ATOM 1482 C CA . PHE A 1 187 ? 9.169 21.431 -14.937 1.00 36.38 187 PHE A CA 1
ATOM 1483 C C . PHE A 1 187 ? 9.438 20.655 -16.229 1.00 36.38 187 PHE A C 1
ATOM 1485 O O . PHE A 1 187 ? 8.530 20.064 -16.802 1.00 36.38 187 PHE A O 1
ATOM 1492 N N . GLN A 1 188 ? 10.677 20.684 -16.724 1.00 29.56 188 GLN A N 1
ATOM 1493 C CA . GLN A 1 188 ? 11.193 19.482 -17.364 1.00 29.56 188 GLN A CA 1
ATOM 1494 C C . GLN A 1 188 ? 11.037 18.386 -16.319 1.00 29.56 188 GLN A C 1
ATOM 1496 O O . GLN A 1 188 ? 11.400 18.614 -15.156 1.00 29.56 188 GLN A O 1
ATOM 1501 N N . ALA A 1 189 ? 10.419 17.264 -16.707 1.00 33.22 189 ALA A N 1
ATOM 1502 C CA . ALA A 1 189 ? 10.392 16.072 -15.876 1.00 33.22 189 ALA A CA 1
ATOM 1503 C C . ALA A 1 189 ? 11.809 15.931 -15.312 1.00 33.22 189 ALA A C 1
ATOM 1505 O O . ALA A 1 189 ? 12.757 15.944 -16.109 1.00 33.22 189 ALA A O 1
ATOM 1506 N N . PRO A 1 190 ? 11.996 15.970 -13.977 1.00 35.44 190 PRO A N 1
ATOM 1507 C CA . PRO A 1 190 ? 13.322 15.747 -13.435 1.00 35.44 190 PRO A CA 1
ATOM 1508 C C . PRO A 1 190 ? 13.780 14.453 -14.087 1.00 35.44 190 PRO A C 1
ATOM 1510 O O . PRO A 1 190 ? 13.006 13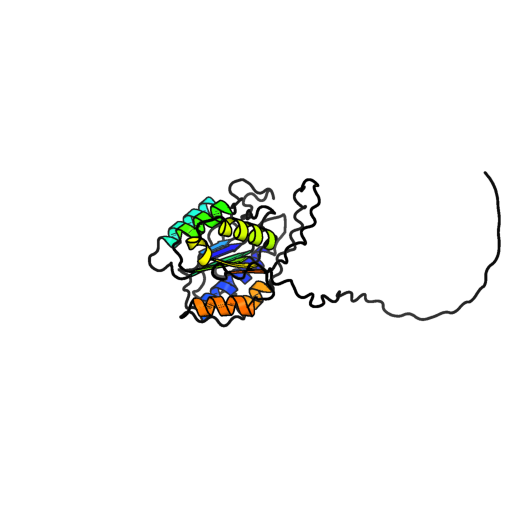.495 -14.054 1.00 35.44 190 PRO A O 1
ATOM 1513 N N . GLN A 1 191 ? 14.948 14.453 -14.747 1.00 36.62 191 GLN A N 1
ATOM 1514 C CA . GLN A 1 191 ? 15.571 13.192 -15.135 1.00 36.62 191 GLN A CA 1
ATOM 1515 C C . GLN A 1 191 ? 15.473 12.340 -13.883 1.00 36.62 191 GLN A C 1
ATOM 1517 O O . GLN A 1 191 ? 15.980 12.752 -12.830 1.00 36.62 191 GLN A O 1
ATOM 1522 N N . MET A 1 192 ? 14.632 11.305 -13.950 1.00 41.28 192 MET A N 1
ATOM 1523 C CA . MET A 1 192 ? 14.285 10.504 -12.797 1.00 41.28 192 MET A CA 1
ATOM 1524 C C . MET A 1 192 ? 15.547 9.713 -12.517 1.00 41.28 192 MET A C 1
ATOM 1526 O O . MET A 1 192 ? 15.682 8.577 -12.923 1.00 41.28 192 MET A O 1
ATOM 1530 N N . HIS A 1 193 ? 16.517 10.335 -11.848 1.00 38.53 193 HIS A N 1
ATOM 1531 C CA . HIS A 1 193 ? 17.548 9.610 -11.148 1.00 38.53 193 HIS A CA 1
ATOM 1532 C C . HIS A 1 193 ? 16.802 8.890 -10.039 1.00 38.53 193 HIS A C 1
ATOM 1534 O O . HIS A 1 193 ? 16.616 9.412 -8.935 1.00 38.53 193 HIS A O 1
ATOM 1540 N N . THR A 1 194 ? 16.267 7.730 -10.404 1.00 46.34 194 THR A N 1
ATOM 1541 C CA . THR A 1 194 ? 15.686 6.758 -9.515 1.00 46.34 194 THR A CA 1
ATOM 1542 C C . THR A 1 194 ? 16.769 6.488 -8.486 1.00 46.34 194 THR A C 1
ATOM 1544 O O . THR A 1 194 ? 17.835 5.941 -8.763 1.00 46.34 194 THR A O 1
ATOM 1547 N N . ARG A 1 195 ? 16.586 7.016 -7.270 1.00 48.75 195 ARG A N 1
ATOM 1548 C CA . ARG A 1 195 ? 17.400 6.528 -6.164 1.00 48.75 195 ARG A CA 1
ATOM 1549 C C . ARG A 1 195 ? 17.011 5.067 -6.047 1.00 48.75 195 ARG A C 1
ATOM 1551 O O . ARG A 1 195 ? 15.881 4.807 -5.647 1.00 48.75 195 ARG A O 1
ATOM 1558 N N . ALA A 1 196 ? 17.937 4.191 -6.428 1.00 46.31 196 ALA A N 1
ATOM 1559 C CA . ALA A 1 196 ? 17.839 2.748 -6.284 1.00 46.31 196 ALA A CA 1
ATOM 1560 C C . ALA A 1 196 ? 17.031 2.387 -5.033 1.00 46.31 196 ALA A C 1
ATOM 1562 O O . ALA A 1 196 ? 17.340 2.890 -3.937 1.00 46.31 196 ALA A O 1
ATOM 1563 N N . PHE A 1 197 ? 15.986 1.573 -5.196 1.00 55.34 197 PHE A N 1
ATOM 1564 C CA . PHE A 1 197 ? 15.164 1.125 -4.076 1.00 55.34 197 PHE A CA 1
ATOM 1565 C C . PHE A 1 197 ? 16.036 0.299 -3.137 1.00 55.34 197 PHE A C 1
ATOM 1567 O O . PHE A 1 197 ? 16.238 -0.881 -3.369 1.00 55.34 197 PHE A O 1
ATOM 1574 N N . LYS A 1 198 ? 16.564 0.894 -2.064 1.00 54.53 198 LYS A N 1
ATOM 1575 C CA . LYS A 1 198 ? 17.387 0.135 -1.114 1.00 54.53 198 LYS A CA 1
ATOM 1576 C C . LYS A 1 198 ? 16.529 -0.924 -0.403 1.00 54.53 198 LYS A C 1
ATOM 1578 O O . LYS A 1 198 ? 15.402 -0.610 -0.001 1.00 54.53 198 LYS A O 1
ATOM 1583 N N . PRO A 1 199 ? 17.048 -2.144 -0.187 1.00 53.75 199 PRO A N 1
ATOM 1584 C CA . PRO A 1 199 ? 16.325 -3.179 0.537 1.00 53.75 199 PRO A CA 1
ATOM 1585 C C . PRO A 1 199 ? 16.158 -2.759 1.996 1.00 53.75 199 PRO A C 1
ATOM 1587 O O . PRO A 1 199 ? 17.075 -2.180 2.588 1.00 53.75 199 PRO A O 1
ATOM 1590 N N . GLY A 1 200 ? 14.997 -3.064 2.582 1.00 60.72 200 GLY A N 1
ATOM 1591 C CA . GLY A 1 200 ? 14.690 -2.661 3.946 1.00 60.72 200 GLY A CA 1
ATOM 1592 C C . GLY A 1 200 ? 14.675 -1.144 4.083 1.00 60.72 200 GLY A C 1
ATOM 1593 O O . GLY A 1 200 ? 15.483 -0.582 4.825 1.00 60.72 200 GLY A O 1
ATOM 1594 N N . SER A 1 201 ? 13.758 -0.472 3.385 1.00 77.88 201 SER A N 1
ATOM 1595 C CA . SER A 1 201 ? 13.519 0.949 3.640 1.00 77.88 201 SER A CA 1
ATOM 1596 C C . SER A 1 201 ? 13.228 1.176 5.129 1.00 77.88 201 SER A C 1
ATOM 1598 O O . SER A 1 201 ? 12.715 0.296 5.828 1.00 77.88 201 SER A O 1
ATOM 1600 N N . LEU A 1 202 ? 13.544 2.367 5.642 1.00 85.31 202 LEU A N 1
ATOM 1601 C CA . LEU A 1 202 ? 13.293 2.675 7.052 1.00 85.31 202 LEU A CA 1
ATOM 1602 C C . LEU A 1 202 ? 11.801 2.534 7.404 1.00 85.31 202 LEU A C 1
ATOM 1604 O O . LEU A 1 202 ? 11.477 2.099 8.507 1.00 85.31 202 LEU A O 1
ATOM 1608 N N . LEU A 1 203 ? 10.907 2.862 6.463 1.00 87.69 203 LEU A N 1
ATOM 1609 C CA . LEU A 1 203 ? 9.464 2.694 6.631 1.00 87.69 203 LEU A CA 1
ATOM 1610 C C . LEU A 1 203 ? 9.091 1.214 6.736 1.00 87.69 203 LEU A C 1
ATOM 1612 O O . LEU A 1 203 ? 8.399 0.842 7.682 1.00 87.69 203 LEU A O 1
ATOM 1616 N N . THR A 1 204 ? 9.592 0.367 5.832 1.00 88.12 204 THR A N 1
ATOM 1617 C CA . THR A 1 204 ? 9.369 -1.083 5.888 1.00 88.12 204 THR A CA 1
ATOM 1618 C C . THR A 1 204 ? 9.911 -1.665 7.185 1.00 88.12 204 THR A C 1
ATOM 1620 O O . THR A 1 204 ? 9.175 -2.335 7.898 1.00 88.12 204 THR A O 1
ATOM 1623 N N . GLN A 1 205 ? 11.160 -1.370 7.555 1.00 88.81 205 GLN A N 1
ATOM 1624 C CA . GLN A 1 205 ? 11.766 -1.887 8.788 1.00 88.81 205 GLN A CA 1
ATOM 1625 C C . GLN A 1 205 ? 10.966 -1.493 10.032 1.00 88.81 205 GLN A C 1
ATOM 1627 O O . GLN A 1 205 ? 10.706 -2.323 10.902 1.00 88.81 205 GLN A O 1
ATOM 1632 N N . LYS A 1 206 ? 10.544 -0.228 10.119 1.00 90.81 206 LYS A N 1
ATOM 1633 C CA . LYS A 1 206 ? 9.749 0.235 11.254 1.00 90.81 206 LYS A CA 1
ATOM 1634 C C . LYS A 1 206 ? 8.370 -0.385 11.279 1.00 90.81 206 LYS A C 1
ATOM 1636 O O . LYS A 1 206 ? 7.959 -0.825 12.347 1.00 90.81 206 LYS A O 1
ATOM 1641 N N . PHE A 1 207 ? 7.702 -0.483 10.130 1.00 91.56 207 PHE A N 1
ATOM 1642 C CA . PHE A 1 207 ? 6.444 -1.211 10.030 1.00 91.56 207 PHE A CA 1
ATOM 1643 C C . PHE A 1 207 ? 6.618 -2.659 10.493 1.00 91.56 207 PHE A C 1
ATOM 1645 O O . PHE A 1 207 ? 5.815 -3.139 11.286 1.00 91.56 207 PHE A O 1
ATOM 1652 N N . LEU A 1 208 ? 7.696 -3.333 10.076 1.00 90.81 208 LEU A N 1
ATOM 1653 C CA . LEU A 1 208 ? 7.973 -4.717 10.452 1.00 90.81 208 LEU A CA 1
ATOM 1654 C C . LEU A 1 208 ? 8.164 -4.912 11.965 1.00 90.81 208 LEU A C 1
ATOM 1656 O O . LEU A 1 208 ? 7.795 -5.959 12.499 1.00 90.81 208 LEU A O 1
ATOM 1660 N N . ASN A 1 209 ? 8.649 -3.887 12.664 1.00 91.00 209 ASN A N 1
ATOM 1661 C CA . ASN A 1 209 ? 8.840 -3.893 14.115 1.00 91.00 209 ASN A CA 1
ATOM 1662 C C . ASN A 1 209 ? 7.585 -3.501 14.918 1.00 91.00 209 ASN A C 1
ATOM 1664 O O . ASN A 1 209 ? 7.603 -3.593 16.144 1.00 91.00 209 ASN A O 1
ATOM 1668 N N . LEU A 1 210 ? 6.490 -3.079 14.272 1.00 89.81 210 LEU A N 1
ATOM 1669 C CA . LEU A 1 210 ? 5.253 -2.717 14.974 1.00 89.81 210 LEU A CA 1
ATOM 1670 C C . LEU A 1 210 ? 4.581 -3.940 15.585 1.00 89.81 210 LEU A C 1
ATOM 1672 O O . LEU A 1 210 ? 4.337 -4.920 14.895 1.00 89.81 210 LEU A O 1
ATOM 1676 N N . THR A 1 211 ? 4.172 -3.872 16.844 1.00 86.19 211 THR A N 1
ATOM 1677 C CA . THR A 1 211 ? 3.292 -4.899 17.414 1.00 86.19 211 THR A CA 1
ATOM 1678 C C . THR A 1 211 ? 1.848 -4.615 17.014 1.00 86.19 211 THR A C 1
ATOM 1680 O O . THR A 1 211 ? 1.226 -3.685 17.540 1.00 86.19 211 THR A O 1
ATOM 1683 N N . ILE A 1 212 ? 1.317 -5.403 16.080 1.00 81.88 212 ILE A N 1
ATOM 1684 C CA . ILE A 1 212 ? -0.048 -5.247 15.573 1.00 81.88 212 ILE A CA 1
ATOM 1685 C C . ILE A 1 212 ? -0.998 -6.122 16.396 1.00 81.88 212 ILE A C 1
ATOM 1687 O O . ILE A 1 212 ? -0.719 -7.294 16.617 1.00 81.88 212 ILE A O 1
ATOM 1691 N N . ASP A 1 213 ? -2.107 -5.535 16.849 1.00 78.44 213 ASP A N 1
ATOM 1692 C CA . ASP A 1 213 ? -3.229 -6.264 17.443 1.00 78.44 213 ASP A CA 1
ATOM 1693 C C . ASP A 1 213 ? -4.367 -6.317 16.406 1.00 78.44 213 ASP A C 1
ATOM 1695 O O . ASP A 1 213 ? -4.821 -5.255 15.966 1.00 78.44 213 ASP A O 1
ATOM 1699 N N . PRO A 1 214 ? -4.809 -7.508 15.970 1.00 66.75 214 PRO A N 1
ATOM 1700 C CA . PRO A 1 214 ? -5.840 -7.642 14.945 1.00 66.75 214 PRO A CA 1
ATOM 1701 C C . PRO A 1 214 ? -7.256 -7.317 15.423 1.00 66.75 214 PRO A C 1
ATOM 1703 O O . PRO A 1 214 ? -8.154 -7.213 14.589 1.00 66.75 214 PRO A O 1
ATOM 1706 N N . THR A 1 215 ? -7.486 -7.188 16.731 1.00 74.44 215 THR A N 1
ATOM 1707 C CA . THR A 1 215 ? -8.843 -7.090 17.289 1.00 74.44 215 THR A CA 1
ATOM 1708 C C . THR A 1 215 ? -9.390 -5.663 17.348 1.00 74.44 215 THR A C 1
ATOM 1710 O O . THR A 1 215 ? -10.606 -5.477 17.386 1.00 74.44 215 THR A O 1
ATOM 1713 N N . ASP A 1 216 ? -8.521 -4.650 17.294 1.00 83.25 216 ASP A N 1
ATOM 1714 C CA . ASP A 1 216 ? -8.903 -3.240 17.403 1.00 83.25 216 ASP A CA 1
ATOM 1715 C C . ASP A 1 216 ? -8.225 -2.391 16.313 1.00 83.25 216 ASP A C 1
ATOM 1717 O O . ASP A 1 216 ? -7.073 -1.963 16.436 1.00 83.25 216 ASP A O 1
ATOM 1721 N N . LEU A 1 217 ? -8.976 -2.086 15.246 1.00 82.19 217 LEU A N 1
ATOM 1722 C CA . LEU A 1 217 ? -8.515 -1.226 14.148 1.00 82.19 217 LEU A CA 1
ATOM 1723 C C . LEU A 1 217 ? -8.137 0.188 14.607 1.00 82.19 217 LEU A C 1
ATOM 1725 O O . LEU A 1 217 ? -7.232 0.802 14.040 1.00 82.19 217 LEU A O 1
ATOM 1729 N N . HIS A 1 218 ? -8.797 0.712 15.639 1.00 83.69 218 HIS A N 1
ATOM 1730 C CA . HIS A 1 218 ? -8.478 2.024 16.185 1.00 83.69 218 HIS A CA 1
ATOM 1731 C C . HIS A 1 218 ? -7.164 1.983 16.979 1.00 83.69 218 HIS A C 1
ATOM 1733 O O . HIS A 1 218 ? -6.365 2.922 16.918 1.00 83.69 218 HIS A O 1
ATOM 1739 N N . GLN A 1 219 ? -6.886 0.889 17.695 1.00 86.06 219 GLN A N 1
ATOM 1740 C CA . GLN A 1 219 ? -5.574 0.665 18.308 1.00 86.06 219 GLN A CA 1
ATOM 1741 C C . GLN A 1 219 ? -4.481 0.473 17.249 1.00 86.06 219 GLN A C 1
ATOM 1743 O O . GLN A 1 219 ? -3.412 1.071 17.382 1.00 86.06 219 GLN A O 1
ATOM 1748 N N . PHE A 1 220 ? -4.747 -0.298 16.189 1.00 86.75 220 PHE A N 1
ATOM 1749 C CA . PHE A 1 220 ? -3.817 -0.478 15.071 1.00 86.75 220 PHE A CA 1
ATOM 1750 C C . PHE A 1 220 ? -3.434 0.864 14.442 1.00 86.75 220 PHE A C 1
ATOM 1752 O O . PHE A 1 220 ? -2.247 1.172 14.331 1.00 86.75 220 PHE A O 1
ATOM 1759 N N . ARG A 1 221 ? -4.427 1.697 14.112 1.00 86.00 221 ARG A N 1
ATOM 1760 C CA . ARG A 1 221 ? -4.216 3.034 13.549 1.00 86.00 221 ARG A CA 1
ATOM 1761 C C . ARG A 1 221 ? -3.384 3.922 14.471 1.00 86.00 221 ARG A C 1
ATOM 1763 O O . ARG A 1 221 ? -2.397 4.486 14.017 1.00 86.00 221 ARG A O 1
ATOM 1770 N N . ARG A 1 222 ? -3.717 3.994 15.765 1.00 86.25 222 ARG A N 1
ATOM 1771 C CA . ARG A 1 222 ? -2.946 4.786 16.744 1.00 86.25 222 ARG A CA 1
ATOM 1772 C C . ARG A 1 222 ? -1.495 4.324 16.850 1.00 86.25 222 ARG A C 1
ATOM 1774 O O . ARG A 1 222 ? -0.577 5.128 16.729 1.00 86.25 222 ARG A O 1
ATOM 1781 N N . LYS A 1 223 ? -1.269 3.015 16.995 1.00 88.00 223 LYS A N 1
ATOM 1782 C CA . LYS A 1 223 ? 0.086 2.447 17.032 1.00 88.00 223 LYS A CA 1
ATOM 1783 C C . LYS A 1 223 ? 0.856 2.761 15.754 1.00 88.00 223 LYS A C 1
ATOM 1785 O O . LYS A 1 223 ? 2.031 3.111 15.840 1.00 88.00 223 LYS A O 1
ATOM 1790 N N . LEU A 1 224 ? 0.205 2.665 14.595 1.00 88.69 224 LEU A N 1
ATOM 1791 C CA . LEU A 1 224 ? 0.793 3.038 13.315 1.00 88.69 224 LEU A CA 1
ATOM 1792 C C . LEU A 1 224 ? 1.214 4.514 13.326 1.00 88.69 224 LEU A C 1
ATOM 1794 O O . LEU A 1 224 ? 2.367 4.811 13.029 1.00 88.69 224 LEU A O 1
ATOM 1798 N N . THR A 1 225 ? 0.321 5.429 13.713 1.00 86.69 225 THR A N 1
ATOM 1799 C CA . THR A 1 225 ? 0.612 6.869 13.706 1.00 86.69 225 THR A CA 1
ATOM 1800 C C . THR A 1 225 ? 1.678 7.283 14.715 1.00 86.69 225 THR A C 1
ATOM 1802 O O . THR A 1 225 ? 2.469 8.181 14.429 1.00 86.69 225 THR A O 1
ATOM 1805 N N . ASP A 1 226 ? 1.730 6.627 15.873 1.00 87.25 226 ASP A N 1
ATOM 1806 C CA . ASP A 1 226 ? 2.673 6.956 16.943 1.00 87.25 226 ASP A CA 1
ATOM 1807 C C . ASP A 1 226 ? 4.091 6.483 16.603 1.00 87.25 226 ASP A C 1
ATOM 1809 O O . ASP A 1 226 ? 5.057 7.247 16.694 1.00 87.25 226 ASP A O 1
ATOM 1813 N N . ASN A 1 227 ? 4.221 5.235 16.148 1.00 87.50 227 ASN A N 1
ATOM 1814 C CA . ASN A 1 227 ? 5.520 4.611 15.878 1.00 87.50 227 ASN A CA 1
ATOM 1815 C C . ASN A 1 227 ? 6.149 5.039 14.546 1.00 87.50 227 ASN A C 1
ATOM 1817 O O . ASN A 1 227 ? 7.351 4.837 14.348 1.00 87.50 227 ASN A O 1
ATOM 1821 N N . LEU A 1 228 ? 5.340 5.597 13.642 1.00 87.25 228 LEU A N 1
ATOM 1822 C CA . LEU A 1 228 ? 5.766 6.133 12.349 1.00 87.25 228 LEU A CA 1
ATOM 1823 C C . LEU A 1 228 ? 5.719 7.670 12.324 1.00 87.25 228 LEU A C 1
ATOM 1825 O O . LEU A 1 228 ? 5.732 8.272 11.254 1.00 87.25 228 LEU A O 1
ATOM 1829 N N . SER A 1 229 ? 5.648 8.319 13.488 1.00 84.25 229 SER A N 1
ATOM 1830 C CA . SER A 1 229 ? 5.429 9.766 13.613 1.00 84.25 229 SER A CA 1
ATOM 1831 C C . SER A 1 229 ? 6.536 10.646 13.019 1.00 84.25 229 SER A C 1
ATOM 1833 O O . SER A 1 229 ? 6.298 11.827 12.762 1.00 84.25 229 SER A O 1
ATOM 1835 N N . GLU A 1 230 ? 7.725 10.095 12.769 1.00 82.38 230 GLU A N 1
ATOM 1836 C CA . GLU A 1 230 ? 8.798 10.770 12.032 1.00 82.38 230 GLU A CA 1
ATOM 1837 C C . GLU A 1 230 ? 8.577 10.838 10.510 1.00 82.38 230 GLU A C 1
ATOM 1839 O O . GLU A 1 230 ? 9.284 11.573 9.819 1.00 82.38 230 GLU A O 1
ATOM 1844 N N . PHE A 1 231 ? 7.612 10.084 9.982 1.00 87.25 231 PHE A N 1
ATOM 1845 C CA . PHE A 1 231 ? 7.244 10.082 8.572 1.00 87.25 231 PHE A CA 1
ATOM 1846 C C . PHE A 1 231 ? 6.119 11.074 8.271 1.00 87.25 231 PHE A C 1
ATOM 1848 O O . PHE A 1 231 ? 5.427 11.580 9.158 1.00 87.25 231 PHE A O 1
ATOM 1855 N N . LEU A 1 232 ? 5.904 11.352 6.983 1.00 85.75 232 LEU A N 1
ATOM 1856 C CA . LEU A 1 232 ? 4.724 12.102 6.572 1.00 85.75 232 LEU A CA 1
ATOM 1857 C C . LEU A 1 232 ? 3.498 11.209 6.718 1.00 85.75 232 LEU A C 1
ATOM 1859 O O . LEU A 1 232 ? 3.369 10.203 6.021 1.00 85.75 232 LEU A O 1
ATOM 1863 N N . ILE A 1 233 ? 2.596 11.616 7.607 1.00 87.81 233 ILE A N 1
ATOM 1864 C CA . ILE A 1 233 ? 1.354 10.907 7.890 1.00 87.81 233 ILE A CA 1
ATOM 1865 C C . ILE A 1 233 ? 0.167 11.787 7.521 1.00 87.81 233 ILE A C 1
ATOM 1867 O O . ILE A 1 233 ? 0.151 12.995 7.757 1.00 87.81 233 ILE A O 1
ATOM 1871 N N . PHE A 1 234 ? -0.831 11.187 6.891 1.00 87.25 234 PHE A N 1
ATOM 1872 C CA . PHE A 1 234 ? -2.150 11.759 6.703 1.00 87.25 234 PHE A CA 1
ATOM 1873 C C . PHE A 1 234 ? -3.119 10.805 7.366 1.00 87.25 234 PHE A C 1
ATOM 1875 O O . PHE A 1 234 ? -3.228 9.653 6.962 1.00 87.25 234 PHE A O 1
ATOM 1882 N N . ASP A 1 235 ? -3.802 11.313 8.374 1.00 85.56 235 ASP A N 1
ATOM 1883 C CA . ASP A 1 235 ? -4.866 10.627 9.071 1.00 85.56 235 ASP A CA 1
ATOM 1884 C C . ASP A 1 235 ? -6.154 11.398 8.761 1.00 85.56 235 ASP A C 1
ATOM 1886 O O . ASP A 1 235 ? -6.277 12.578 9.102 1.00 85.56 235 ASP A O 1
ATOM 1890 N N . GLY A 1 236 ? -7.091 10.750 8.067 1.00 80.12 236 GLY A N 1
ATOM 1891 C CA . GLY A 1 236 ? -8.355 11.366 7.671 1.00 80.12 236 GLY A CA 1
ATOM 1892 C C . GLY A 1 236 ? -9.379 11.559 8.798 1.00 80.12 236 GLY A C 1
ATOM 1893 O O . GLY A 1 236 ? -10.390 12.230 8.582 1.00 80.12 236 GLY A O 1
ATOM 1894 N N . THR A 1 237 ? -9.157 10.978 9.982 1.00 77.06 237 THR A N 1
ATOM 1895 C CA . THR A 1 237 ? -9.978 11.200 11.189 1.00 77.06 237 THR A CA 1
ATOM 1896 C C . THR A 1 237 ? -9.474 12.370 12.018 1.00 77.06 237 THR A C 1
ATOM 1898 O O . THR A 1 237 ? -10.267 13.030 12.693 1.00 77.06 237 THR A O 1
ATOM 1901 N N . ASP A 1 238 ? -8.179 12.660 11.928 1.00 73.56 238 ASP A N 1
ATOM 1902 C CA . ASP A 1 238 ? -7.557 13.748 12.656 1.00 73.56 238 ASP A CA 1
ATOM 1903 C C . ASP A 1 238 ? -7.921 15.108 12.039 1.00 73.56 238 ASP A C 1
ATOM 1905 O O . ASP A 1 238 ? -7.437 15.514 10.978 1.00 73.56 238 ASP A O 1
ATOM 1909 N N . LYS A 1 239 ? -8.787 15.845 12.741 1.00 57.69 239 LYS A N 1
ATOM 1910 C CA . LYS A 1 239 ? -9.170 17.218 12.383 1.00 57.69 239 LYS A CA 1
ATOM 1911 C C . LYS A 1 239 ? -8.034 18.228 12.597 1.00 57.69 239 LYS A C 1
ATOM 1913 O O . LYS A 1 239 ? -8.111 19.321 12.047 1.00 57.69 239 LYS A O 1
ATOM 1918 N N . SER A 1 240 ? -7.002 17.885 13.375 1.00 55.03 240 SER A N 1
ATOM 1919 C CA . SER A 1 240 ? -5.872 18.764 13.711 1.00 55.03 240 SER A CA 1
ATOM 1920 C C . SER A 1 240 ? -4.743 18.755 12.673 1.00 55.03 240 SER A C 1
ATOM 1922 O O . SER A 1 240 ? -3.819 19.563 12.764 1.00 55.03 240 SER A O 1
ATOM 1924 N N . ASN A 1 241 ? -4.845 17.914 11.634 1.00 47.38 241 ASN A N 1
ATOM 1925 C CA . ASN A 1 241 ? -3.818 17.675 10.608 1.00 47.38 241 ASN A CA 1
ATOM 1926 C C . ASN A 1 241 ? -3.477 18.881 9.694 1.00 47.38 241 ASN A C 1
ATOM 1928 O O . ASN A 1 241 ? -2.877 18.717 8.624 1.00 47.38 241 ASN A O 1
ATOM 1932 N N . ASP A 1 242 ? -3.843 20.104 10.075 1.00 41.91 242 ASP A N 1
ATOM 1933 C CA . ASP A 1 242 ? -3.373 21.343 9.445 1.00 41.91 242 ASP A CA 1
ATOM 1934 C C . ASP A 1 242 ? -1.939 21.722 9.820 1.00 41.91 242 ASP A C 1
ATOM 1936 O O . ASP A 1 242 ? -1.298 22.501 9.111 1.00 41.91 242 ASP A O 1
ATOM 1940 N N . THR A 1 243 ? -1.356 21.079 10.824 1.00 37.25 243 THR A N 1
ATOM 1941 C CA . THR A 1 243 ? 0.083 21.124 11.064 1.00 37.25 243 THR A CA 1
ATOM 1942 C C . THR A 1 243 ? 0.737 19.888 10.466 1.00 37.25 243 THR A C 1
ATOM 1944 O O . THR A 1 243 ? 0.741 18.808 11.043 1.00 37.25 243 THR A O 1
ATOM 1947 N N . VAL A 1 244 ? 1.377 20.059 9.303 1.00 41.47 244 VAL A N 1
ATOM 1948 C CA . VAL A 1 244 ? 2.548 19.239 8.957 1.00 41.47 244 VAL A CA 1
ATOM 1949 C C . VAL A 1 244 ? 3.427 19.247 10.206 1.00 41.47 244 VAL A C 1
ATOM 1951 O O . VAL A 1 244 ? 3.953 20.312 10.542 1.00 41.47 244 VAL A O 1
ATOM 1954 N N . LYS A 1 245 ? 3.538 18.122 10.930 1.00 41.16 245 LYS A N 1
ATOM 1955 C CA . LYS A 1 245 ? 4.531 17.982 12.000 1.00 41.16 245 LYS A CA 1
ATOM 1956 C C . LYS A 1 245 ? 5.869 18.283 11.333 1.00 41.16 245 LYS A C 1
ATOM 1958 O O . LYS A 1 245 ? 6.366 17.497 10.530 1.00 41.16 245 LYS A O 1
ATOM 1963 N N . ARG A 1 246 ? 6.368 19.511 11.522 1.00 35.84 246 ARG A N 1
ATOM 1964 C CA . ARG A 1 246 ? 7.629 19.960 10.936 1.00 35.84 246 ARG A CA 1
ATOM 1965 C C . ARG A 1 246 ? 8.659 18.955 11.404 1.00 35.84 246 ARG A C 1
ATOM 1967 O O . ARG A 1 246 ? 8.838 18.819 12.610 1.00 35.84 246 ARG A O 1
ATOM 1974 N N . PHE A 1 247 ? 9.310 18.296 10.448 1.00 39.16 247 PHE A N 1
ATOM 1975 C CA . PHE A 1 247 ? 10.550 17.566 10.660 1.00 39.16 247 PHE A CA 1
ATOM 1976 C C . PHE A 1 247 ? 11.404 18.361 11.652 1.00 39.16 247 PHE A C 1
ATOM 1978 O O . PHE A 1 247 ? 11.923 19.435 11.323 1.00 39.16 247 PHE A O 1
ATOM 1985 N N . SER A 1 248 ? 11.512 17.870 12.885 1.00 30.03 248 SER A N 1
ATOM 1986 C CA . SER A 1 248 ? 12.566 18.305 13.779 1.00 30.03 248 SER A CA 1
ATOM 1987 C C . SER A 1 248 ? 13.857 17.911 13.075 1.00 30.03 248 SER A C 1
ATOM 1989 O O . SER A 1 248 ? 14.065 16.757 12.704 1.00 30.03 248 SER A O 1
ATOM 1991 N N . ARG A 1 249 ? 14.691 18.910 12.781 1.00 33.94 249 ARG A N 1
ATOM 1992 C CA . ARG A 1 249 ? 16.024 18.732 12.202 1.00 33.94 249 ARG A CA 1
ATOM 1993 C C . ARG A 1 249 ? 16.891 17.958 13.202 1.00 33.94 249 ARG A C 1
ATOM 1995 O O . ARG A 1 249 ? 17.686 18.548 13.922 1.00 33.94 249 ARG A O 1
ATOM 2002 N N . GLY A 1 250 ? 16.712 16.644 13.265 1.00 27.11 250 GLY A N 1
ATOM 2003 C CA . GLY A 1 250 ? 17.619 15.717 13.920 1.00 27.11 250 GLY A CA 1
ATOM 2004 C C . GLY A 1 250 ? 18.819 15.503 13.009 1.00 27.11 250 GLY A C 1
ATOM 2005 O O . GLY A 1 250 ? 18.681 14.996 11.902 1.00 27.11 250 GLY A O 1
ATOM 2006 N N . ALA A 1 251 ? 19.973 15.982 13.460 1.00 30.22 251 ALA A N 1
ATOM 2007 C CA . ALA A 1 251 ? 21.279 15.959 12.815 1.00 30.22 251 ALA A CA 1
ATOM 2008 C C . ALA A 1 251 ? 21.548 14.766 11.869 1.00 30.22 251 ALA A C 1
ATOM 2010 O O . ALA A 1 251 ? 21.981 13.698 12.296 1.00 30.22 251 ALA A O 1
ATOM 2011 N N . VAL A 1 252 ? 21.452 15.003 10.558 1.00 29.64 252 VAL A N 1
ATOM 2012 C CA . VAL A 1 252 ? 22.238 14.243 9.579 1.00 29.64 252 VAL A CA 1
ATOM 2013 C C . VAL A 1 252 ? 23.662 14.787 9.661 1.00 29.64 252 VAL A C 1
ATOM 2015 O O . VAL A 1 252 ? 23.996 15.796 9.040 1.00 29.64 252 VAL A O 1
ATOM 2018 N N . ARG A 1 253 ? 24.505 14.160 10.488 1.00 27.23 253 ARG A N 1
ATOM 2019 C CA . ARG A 1 253 ? 25.956 14.360 10.402 1.00 27.23 253 ARG A CA 1
ATOM 2020 C C . ARG A 1 253 ? 26.423 13.781 9.060 1.00 27.23 253 ARG A C 1
ATOM 2022 O O . ARG A 1 253 ? 26.140 12.610 8.805 1.00 27.23 253 ARG A O 1
ATOM 2029 N N . PRO A 1 254 ? 27.128 14.541 8.205 1.00 26.94 254 PRO A N 1
ATOM 2030 C CA . PRO A 1 254 ? 27.679 13.994 6.975 1.00 26.94 254 PRO A CA 1
ATOM 2031 C C . PRO A 1 254 ? 28.705 12.915 7.324 1.00 26.94 254 PRO A C 1
ATOM 2033 O O . PRO A 1 254 ? 29.726 13.192 7.954 1.00 26.94 254 PRO A O 1
ATOM 2036 N N . TRP A 1 255 ? 28.438 11.677 6.915 1.00 26.55 255 TRP A N 1
ATOM 2037 C CA . TRP A 1 255 ? 29.452 10.632 6.852 1.00 26.55 255 TRP A CA 1
ATOM 2038 C C . TRP A 1 255 ? 30.384 10.954 5.679 1.00 26.55 255 TRP A C 1
ATOM 2040 O O . TRP A 1 255 ? 30.191 10.499 4.558 1.00 26.55 255 TRP A O 1
ATOM 2050 N N . VAL A 1 256 ? 31.392 11.783 5.942 1.00 28.55 256 VAL A N 1
ATOM 2051 C CA . VAL A 1 256 ? 32.600 11.877 5.119 1.00 28.55 256 VAL A CA 1
ATOM 2052 C C . VAL A 1 256 ? 33.743 11.375 5.991 1.00 28.55 256 VAL A C 1
ATOM 2054 O O . VAL A 1 256 ? 34.387 12.142 6.699 1.00 28.55 256 VAL A O 1
ATOM 2057 N N . LYS A 1 257 ? 33.986 10.062 5.975 1.00 28.19 257 LYS A N 1
ATOM 2058 C CA . LYS A 1 257 ? 35.307 9.535 6.327 1.00 28.19 257 LYS A CA 1
ATOM 2059 C C . LYS A 1 257 ? 36.140 9.580 5.052 1.00 28.19 257 LYS A C 1
ATOM 2061 O O . LYS A 1 257 ? 36.131 8.631 4.277 1.00 28.19 257 LYS A O 1
ATOM 2066 N N . SER A 1 258 ? 36.823 10.700 4.816 1.00 30.88 258 SER A N 1
ATOM 2067 C CA . SER A 1 258 ? 37.967 10.689 3.913 1.00 30.88 258 SER A CA 1
ATOM 2068 C C . SER A 1 258 ? 39.143 10.081 4.673 1.00 30.88 258 SER A C 1
ATOM 2070 O O . SER A 1 258 ? 39.627 10.599 5.679 1.00 30.88 258 SER A O 1
ATOM 2072 N N . SER A 1 259 ? 39.573 8.919 4.209 1.00 30.48 259 SER A N 1
ATOM 2073 C CA . SER A 1 259 ? 40.873 8.355 4.523 1.00 30.48 259 SER A CA 1
ATOM 2074 C C . SER A 1 259 ? 41.953 9.277 3.952 1.00 30.48 259 SER A C 1
ATOM 2076 O O . SER A 1 259 ? 42.175 9.305 2.742 1.00 30.48 259 SER A O 1
ATOM 2078 N N . ARG A 1 260 ? 42.635 10.035 4.812 1.00 30.36 260 ARG A N 1
ATOM 2079 C CA . ARG A 1 260 ? 43.992 10.512 4.530 1.00 30.36 260 ARG A CA 1
ATOM 2080 C C . ARG A 1 260 ? 44.921 9.959 5.595 1.00 30.36 260 ARG A C 1
ATOM 2082 O O . ARG A 1 260 ? 44.961 10.430 6.727 1.00 30.36 260 ARG A O 1
ATOM 2089 N N . SER A 1 261 ? 45.614 8.906 5.189 1.00 32.31 261 SER A N 1
ATOM 2090 C CA . SER A 1 261 ? 46.832 8.398 5.793 1.00 32.31 261 SER A CA 1
ATOM 2091 C C . SER A 1 261 ? 47.906 9.486 5.841 1.00 32.31 261 SER A C 1
ATOM 2093 O O . SER A 1 261 ? 48.004 10.346 4.966 1.00 32.31 261 SER A O 1
ATOM 2095 N N . ALA A 1 262 ? 48.678 9.425 6.918 1.00 30.91 262 ALA A N 1
ATOM 2096 C CA . ALA A 1 262 ? 49.743 10.329 7.301 1.00 30.91 262 ALA A CA 1
ATOM 2097 C C . ALA A 1 262 ? 50.950 10.318 6.348 1.00 30.91 262 ALA A C 1
ATOM 2099 O O . ALA A 1 262 ? 51.310 9.269 5.826 1.00 30.91 262 ALA A O 1
ATOM 2100 N N . GLN A 1 263 ? 51.604 11.476 6.232 1.00 32.78 263 GLN A N 1
ATOM 2101 C CA . GLN A 1 263 ? 53.062 11.685 6.156 1.00 32.78 263 GLN A CA 1
ATOM 2102 C C . GLN A 1 263 ? 53.274 13.211 6.229 1.00 32.78 263 GLN A C 1
ATOM 2104 O O . GLN A 1 263 ? 52.764 13.950 5.397 1.00 32.78 263 GLN A O 1
ATOM 2109 N N . ALA A 1 264 ? 53.647 13.749 7.392 1.00 31.33 264 ALA A N 1
ATOM 2110 C CA . ALA A 1 264 ? 55.011 13.900 7.916 1.00 31.33 264 ALA A CA 1
ATOM 2111 C C . ALA A 1 264 ? 55.750 15.093 7.278 1.00 31.33 264 ALA A C 1
ATOM 2113 O O . ALA A 1 264 ? 55.713 15.303 6.073 1.00 31.33 264 ALA A O 1
ATOM 2114 N N . GLY A 1 265 ? 56.319 15.926 8.152 1.00 28.98 265 GLY A N 1
ATOM 2115 C CA . GLY A 1 265 ? 56.687 17.315 7.894 1.00 28.98 265 GLY A CA 1
ATOM 2116 C C . GLY A 1 265 ? 57.798 17.545 6.875 1.00 28.98 265 GLY A C 1
ATOM 2117 O O . GLY A 1 265 ? 58.609 16.674 6.617 1.00 28.98 265 GLY A O 1
ATOM 2118 N N . HIS A 1 266 ? 57.905 18.791 6.418 1.00 32.03 266 HIS A N 1
ATOM 2119 C CA . HIS A 1 266 ? 59.162 19.528 6.492 1.00 32.03 266 HIS A CA 1
ATOM 2120 C C . HIS A 1 266 ? 58.891 21.036 6.440 1.00 32.03 266 HIS A C 1
ATOM 2122 O O . HIS A 1 266 ? 58.107 21.537 5.639 1.00 32.03 266 HIS A O 1
ATOM 2128 N N . ARG A 1 267 ? 59.531 21.749 7.369 1.00 32.19 267 ARG A N 1
ATOM 2129 C CA . ARG A 1 267 ? 59.629 23.208 7.425 1.00 32.19 267 ARG A CA 1
ATOM 2130 C C . ARG A 1 267 ? 60.477 23.710 6.256 1.00 32.19 267 ARG A C 1
ATOM 2132 O O . ARG A 1 267 ? 61.586 23.213 6.107 1.00 32.19 267 ARG A O 1
ATOM 2139 N N . THR A 1 268 ? 60.072 24.815 5.636 1.00 33.94 268 THR A N 1
ATOM 2140 C CA . THR A 1 268 ? 61.001 25.878 5.214 1.00 33.94 268 THR A CA 1
ATOM 2141 C C . THR A 1 268 ? 60.269 27.215 5.107 1.00 33.94 268 THR A C 1
ATOM 2143 O O . THR A 1 268 ? 59.259 27.358 4.425 1.00 33.94 268 THR A O 1
ATOM 2146 N N . ARG A 1 269 ? 60.795 28.199 5.843 1.00 34.53 269 ARG A N 1
ATOM 2147 C CA . ARG A 1 269 ? 60.549 29.635 5.667 1.00 34.53 269 ARG A CA 1
ATOM 2148 C C . ARG A 1 269 ? 61.163 30.066 4.334 1.00 34.53 269 ARG A C 1
ATOM 2150 O O . ARG A 1 269 ? 62.260 29.604 4.062 1.00 34.53 269 ARG A O 1
ATOM 2157 N N . PHE A 1 270 ? 60.562 31.012 3.615 1.00 30.92 270 PHE A N 1
ATOM 2158 C CA . PHE A 1 270 ? 61.282 32.164 3.052 1.00 30.92 270 PHE A CA 1
ATOM 2159 C C . PHE A 1 270 ? 60.298 33.288 2.685 1.00 30.92 270 PHE A C 1
ATOM 2161 O O . PHE A 1 270 ? 59.179 33.051 2.239 1.00 30.92 270 PHE A O 1
ATOM 2168 N N . LEU A 1 271 ? 60.734 34.506 2.995 1.00 31.67 271 LEU A N 1
ATOM 2169 C CA . LEU A 1 271 ? 60.070 35.804 2.860 1.00 31.67 271 LEU A CA 1
ATOM 2170 C C . LEU A 1 271 ? 60.117 36.337 1.399 1.00 31.67 271 LEU A C 1
ATOM 2172 O O . LEU A 1 271 ? 60.777 35.734 0.554 1.00 31.67 271 LEU A O 1
ATOM 2176 N N . PRO A 1 272 ? 59.415 37.451 1.099 1.00 53.06 272 PRO A N 1
ATOM 2177 C CA . PRO A 1 272 ? 59.019 37.897 -0.239 1.00 53.06 272 PRO A CA 1
ATOM 2178 C C . PRO A 1 272 ? 59.986 38.928 -0.840 1.00 53.06 272 PRO A C 1
ATOM 2180 O O . PRO A 1 272 ? 60.692 39.582 -0.081 1.00 53.06 272 PRO A O 1
ATOM 2183 N N . TRP A 1 273 ? 59.924 39.170 -2.162 1.00 31.95 273 TRP A N 1
ATOM 2184 C CA . TRP A 1 273 ? 60.007 40.518 -2.767 1.00 31.95 273 TRP A CA 1
ATOM 2185 C C . TRP A 1 273 ? 59.849 40.538 -4.310 1.00 31.95 273 TRP A C 1
ATOM 2187 O O . TRP A 1 273 ? 60.323 39.658 -5.014 1.00 31.95 273 TRP A O 1
ATOM 2197 N N . LEU A 1 274 ? 59.240 41.646 -4.764 1.00 34.03 274 LEU A N 1
ATOM 2198 C CA . LEU A 1 274 ? 59.418 42.424 -6.008 1.00 34.03 274 LEU A CA 1
ATOM 2199 C C . LEU A 1 274 ? 58.915 41.993 -7.401 1.00 34.03 274 LEU A C 1
ATOM 2201 O O . LEU A 1 274 ? 59.442 41.112 -8.063 1.00 34.03 274 LEU A O 1
ATOM 2205 N N . ARG A 1 275 ? 58.026 42.875 -7.897 1.00 36.34 275 ARG A N 1
ATOM 2206 C CA . ARG A 1 275 ? 58.102 43.678 -9.142 1.00 36.34 275 ARG A CA 1
ATOM 2207 C C . ARG A 1 275 ? 58.834 43.072 -10.351 1.00 36.34 275 ARG A C 1
ATOM 2209 O O . ARG A 1 275 ? 60.056 43.067 -10.383 1.00 36.34 275 ARG A O 1
ATOM 2216 N N . ALA A 1 276 ? 58.100 42.980 -11.462 1.00 36.22 276 ALA A N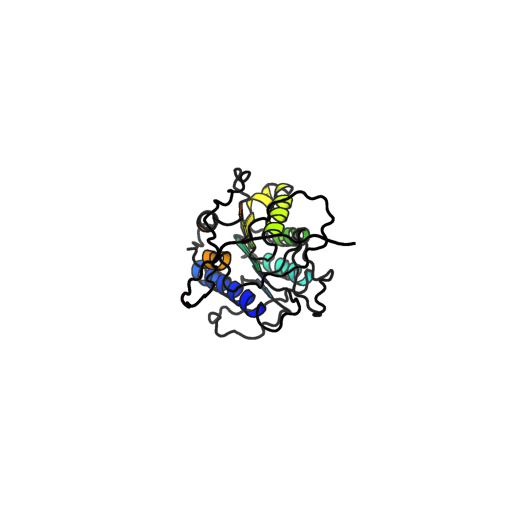 1
ATOM 2217 C CA . ALA A 1 276 ? 58.500 43.639 -12.708 1.00 36.22 276 ALA A CA 1
ATOM 2218 C C . ALA A 1 276 ? 57.278 43.941 -13.592 1.00 36.22 276 ALA A C 1
ATOM 2220 O O . ALA A 1 276 ? 56.418 43.098 -13.822 1.00 36.22 276 ALA A O 1
ATOM 2221 N N . ARG A 1 277 ? 57.218 45.187 -14.071 1.00 39.25 277 ARG A N 1
ATOM 2222 C CA . ARG A 1 277 ? 56.369 45.656 -15.174 1.00 39.25 277 ARG A CA 1
ATOM 2223 C C . ARG A 1 277 ? 56.860 45.038 -16.496 1.00 39.25 277 ARG A C 1
ATOM 2225 O O . ARG A 1 277 ? 58.069 44.886 -16.630 1.00 39.25 277 ARG A O 1
ATOM 2232 N N . ARG A 1 278 ? 55.980 44.900 -17.502 1.00 36.75 278 ARG A N 1
ATOM 2233 C CA . ARG A 1 278 ? 55.866 45.744 -18.730 1.00 36.75 278 ARG A CA 1
ATOM 2234 C C . ARG A 1 278 ? 55.462 44.949 -19.990 1.00 36.75 278 ARG A C 1
ATOM 2236 O O . ARG A 1 278 ? 56.081 43.936 -20.279 1.00 36.75 278 ARG A O 1
ATOM 2243 N N . LYS A 1 279 ? 54.616 45.626 -20.791 1.00 37.62 279 LYS A N 1
ATOM 2244 C CA . LYS A 1 279 ? 54.356 45.519 -22.249 1.00 37.62 279 LYS A CA 1
ATOM 2245 C C . LYS A 1 279 ? 53.500 44.308 -22.668 1.00 37.62 279 LYS A C 1
ATOM 2247 O O . LYS A 1 279 ? 53.798 43.203 -22.250 1.00 37.62 279 LYS A O 1
ATOM 2252 N N . ILE A 1 280 ? 52.437 44.438 -23.467 1.00 40.38 280 ILE A N 1
ATOM 2253 C CA . ILE A 1 280 ? 51.957 45.489 -24.394 1.00 40.38 280 ILE A CA 1
ATOM 2254 C C . ILE A 1 280 ? 50.474 45.740 -24.119 1.00 40.38 280 ILE A C 1
ATOM 2256 O O . ILE A 1 280 ? 49.777 44.747 -23.820 1.00 40.38 280 ILE A O 1
#

Foldseek 3Di:
DEAADEDDPDPDDQLVQSVLLSQLLQVLCCVQQVQALLLDAAAGAQQPPVDDDPSHDPRNDDGHHHQQFLVSVLVVLLVSLVDPVHAAEAEYEYEAAAFLLLWTFTYDNVNPSDGDPGRTRGLVSVLVSVVSSNHQAYEYEQAYHCSLSNVVNNLVVLVPDDLSSLQRYKYWYLDDHPDDDPDPDDPPRPPCPPPRSDRPRVSSVQSSPQNDHNPDPVVRSVSSCVSRVLTQIDRSNDPPPPDPVPNPCDDPDDPDPDDDDDDDDDDDDDDDDDDDDDDD

pLDDT: mean 70.15, std 20.91, range [26.55, 93.56]

Sequence (280 aa):
MLLGGWRENYPGGEDKEALRDAFSIRDKLHKDMGITPKNVISFVTNGELDRPRPDILPGTWQPAAGAYSKQLFRQRLEEYCAKPSCTDLLLIYLKNVATPEGTMLLWDMDGDSEANSEEYLTLHEFIQAVKTCGAREVVILADQNGGAQFYRRLRFNLRHGKSADLKKFTVVTAEPAPAMRRTRRSFQAPQMHTRAFKPGSLLTQKFLNLTIDPTDLHQFRRKLTDNLSEFLIFDGTDKSNDTVKRFSRGAVRPWVKSSRSAQAGHRTRFLPWLRARRKI

Secondary structure (DSSP, 8-state):
-EEE----S--SSHHHHHHHHHHHHHHHHHHHH---GGG--EEETTS---S--TTSPTT---PPBPSS-HHHHHHHHHHHHTSTT--SEEEEEEESBB-TT-PEEPP-SS-SS---TTTEE-HHHHHHHHHTT--SEEEEEE-SBTHHHHHHHHHHHHHTS-HHHHTTEEEEESSPPPP-----S-------------SS-HHHHHHHT----TT-HHHHHHHHHHHTTTSEEEESS-TTTTS-------------------------------------

Radius of gyration: 24.12 Å; chains: 1; bounding box: 79×68×43 Å

Organism: NCBI:txid1844966